Protein 4HSQ (pdb70)

Sequence (271 aa):
KTEKTVKDADQNIQDAYTYTIKADAPTWGKDKKLTAFRFEDELDKRLDFQKVTEVKAGDTVLGTSDYTVNDPATDGNKLVVTLTDEGLKKVKSGDKSLTFEVKRKEVGNTTELKNRADVIFNNPNTDKEVKNKTNEVVTYHGKLKVVKKDGKEAGKVLKGAEFELYQCTSAAVLGKGPLTVDGVKKWTTGDDGTFTIDGLHVTDFEDGKEAAPATKKFCLKETKAPAGYALPDPNVTEIEFTRAKISEKDKFEGDDEVTLVSEIKNIKQGT

Secondary structure (DSSP, 8-state):
--EEEEE-TT--TT-EEEEEEE-------TT-----EEEEEE--TTEEEEEEEEEEETTEEPPGGGEEE--GGGTTTEEEEEE-HHHHHTPPTT---EEEEEEE---TT-SEEEE-EEEEEE-TTT--EEEEE---EEEEEEEEEEEEEESSSTT-B-S--EEEEEEEEETTEE-S-SPPBTTBS-EE--TTSEEEEEEEE-SSEETTEEPPS---EEEEEEEEPPTTBPPPSS-EEEE---HHHHH--SSSTT--TTEEEEEEEEPBTT-

Radius of gyration: 23.82 Å; Cα contacts (8 Å, |Δi|>4): 706; chains: 1; bounding box: 50×49×71 Å

Structure (mmCIF, N/CA/C/O backbone):
data_4HSQ
#
_entry.id   4HSQ
#
_cell.length_a   35.992
_cell.length_b   81.335
_cell.length_c   92.371
_cell.angle_alpha   90.00
_cell.angle_beta   90.00
_cell.angle_gamma   90.00
#
_symmetry.space_group_name_H-M   'P 21 21 21'
#
loop_
_entity.id
_entity.type
_entity.pdbx_description
1 polymer 'Putative fimbrial subunit'
2 non-polymer 'CALCIUM ION'
3 water water
#
loop_
_atom_site.group_PDB
_atom_site.id
_atom_site.type_symbol
_atom_site.label_atom_id
_atom_site.label_alt_id
_atom_site.label_comp_id
_atom_site.label_asym_id
_atom_site.label_entity_id
_atom_site.label_seq_id
_atom_site.pdbx_PDB_ins_code
_atom_site.Cartn_x
_atom_site.Cartn_y
_atom_site.Cartn_z
_atom_site.occupancy
_atom_site.B_iso_or_equiv
_atom_site.auth_seq_id
_atom_site.auth_comp_id
_atom_site.auth_asym_id
_atom_site.auth_atom_id
_atom_site.pdbx_PDB_model_num
ATOM 1 N N . LYS A 1 5 ? 27.182 7.676 28.415 1.00 41.23 184 LYS A N 1
ATOM 2 C CA . LYS A 1 5 ? 28.137 8.728 28.745 1.00 40.09 184 LYS A CA 1
ATOM 3 C C . LYS A 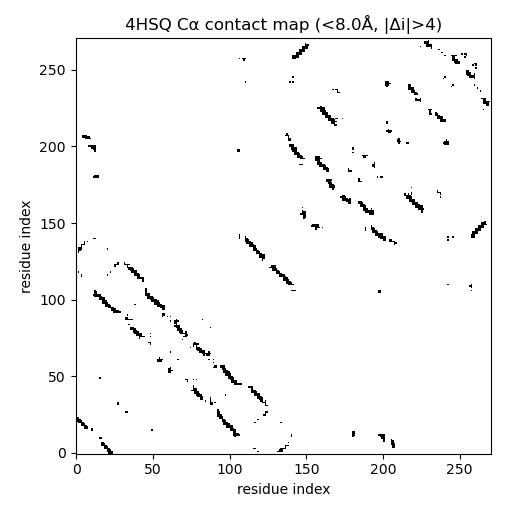1 5 ? 27.583 10.112 28.322 1.00 39.99 184 LYS A C 1
ATOM 4 O O . LYS A 1 5 ? 26.622 10.185 27.539 1.00 41.04 184 LYS A O 1
ATOM 10 N N . THR A 1 6 ? 28.173 11.190 28.872 1.00 30.45 185 THR A N 1
ATOM 11 C CA . THR A 1 6 ? 27.780 12.590 28.626 1.00 27.88 185 THR A CA 1
ATOM 12 C C . THR A 1 6 ? 28.604 13.081 27.445 1.00 26.30 185 THR A C 1
ATOM 13 O O . THR A 1 6 ? 29.823 13.165 27.545 1.00 25.94 185 THR A O 1
ATOM 17 N N . GLU A 1 7 ? 27.948 13.353 26.312 1.00 19.15 186 GLU A N 1
ATOM 18 C CA . GLU A 1 7 ? 28.668 13.660 25.089 1.00 17.01 186 GLU A CA 1
ATOM 19 C C . GLU A 1 7 ? 28.130 14.882 24.394 1.00 20.22 186 GLU A C 1
ATOM 20 O O . GLU A 1 7 ? 26.915 15.101 24.365 1.00 20.78 186 GLU A O 1
ATOM 26 N N . LYS A 1 8 ? 29.043 15.642 23.805 1.00 15.86 187 LYS A N 1
ATOM 27 C CA . LYS A 1 8 ? 28.724 16.788 22.954 1.00 15.18 187 LYS A CA 1
ATOM 28 C C . LYS A 1 8 ? 29.260 16.503 21.546 1.00 16.86 187 LYS A C 1
ATOM 29 O O . LYS A 1 8 ? 30.387 16.018 21.396 1.00 13.68 187 LYS A O 1
ATOM 35 N N . THR A 1 9 ? 28.475 16.876 20.523 1.00 13.43 188 THR A N 1
ATOM 36 C CA . THR A 1 9 ? 28.877 16.765 19.133 1.00 13.50 188 THR A CA 1
ATOM 37 C C . THR A 1 9 ? 28.572 18.097 18.460 1.00 16.63 188 THR A C 1
ATOM 38 O O . THR A 1 9 ? 27.761 18.877 18.953 1.00 16.15 188 THR A O 1
ATOM 42 N N . VAL A 1 10 ? 29.218 18.344 17.333 1.00 14.15 189 VAL A N 1
ATOM 43 C CA . VAL A 1 10 ? 29.007 19.562 16.559 1.00 12.20 189 VAL A CA 1
ATOM 44 C C . VAL A 1 10 ? 28.854 19.170 15.108 1.00 15.19 189 VAL A C 1
ATOM 45 O O . VAL A 1 10 ? 29.582 18.314 14.606 1.00 14.08 189 VAL A O 1
ATOM 49 N N . LYS A 1 11 ? 27.852 19.752 14.463 1.00 11.65 190 LYS A N 1
ATOM 50 C CA . LYS A 1 11 ? 27.646 19.572 13.043 1.00 10.57 190 LYS A CA 1
ATOM 51 C C . LYS A 1 11 ? 27.841 20.939 12.416 1.00 13.72 190 LYS A C 1
ATOM 52 O O . LYS A 1 11 ? 26.970 21.788 12.536 1.00 11.98 190 LYS A O 1
ATOM 58 N N . ASP A 1 12 ? 29.011 21.165 11.818 1.00 13.05 191 ASP A N 1
ATOM 59 C CA . ASP A 1 12 ? 29.382 22.471 11.275 1.00 12.29 191 ASP A CA 1
ATOM 60 C C . ASP A 1 12 ? 29.995 22.407 9.867 1.00 14.62 191 ASP A C 1
ATOM 61 O O . ASP A 1 12 ? 30.363 23.465 9.348 1.00 12.03 191 ASP A O 1
ATOM 66 N N . ALA A 1 13 ? 30.153 21.205 9.259 1.00 14.42 192 ALA A N 1
ATOM 67 C CA . ALA A 1 13 ? 30.813 21.115 7.932 1.00 14.68 192 ALA A CA 1
ATOM 68 C C . ALA A 1 13 ? 30.224 22.098 6.916 1.00 17.13 192 ALA A C 1
ATOM 69 O O . ALA A 1 13 ? 28.998 22.233 6.774 1.00 15.89 192 ALA A O 1
ATOM 71 N N . ASP A 1 14 ? 31.124 22.843 6.288 1.00 14.68 193 ASP A N 1
ATOM 72 C CA . ASP A 1 14 ? 30.899 23.852 5.249 1.00 14.43 193 ASP A CA 1
ATOM 73 C C . ASP A 1 14 ? 30.132 25.080 5.735 1.00 17.54 193 ASP A C 1
ATOM 74 O O . ASP A 1 14 ? 29.805 25.942 4.931 1.00 18.55 193 ASP A O 1
ATOM 79 N N . GLN A 1 15 ? 29.904 25.218 7.026 1.00 11.69 194 GLN A N 1
ATOM 80 C CA . GLN A 1 15 ? 29.153 26.380 7.514 1.00 10.75 194 GLN A CA 1
ATOM 81 C C . GLN A 1 15 ? 30.151 27.471 7.832 1.00 13.85 194 GLN A C 1
ATOM 82 O O . GLN A 1 15 ? 31.013 27.299 8.692 1.00 13.24 194 GLN A O 1
ATOM 88 N N . ASN A 1 16 ? 30.050 28.598 7.123 1.00 10.10 195 ASN A N 1
ATOM 89 C CA . ASN A 1 16 ? 30.990 29.689 7.309 1.00 10.38 195 ASN A CA 1
ATOM 90 C C . ASN A 1 16 ? 30.480 30.679 8.388 1.00 12.78 195 ASN A C 1
ATOM 91 O O . ASN A 1 16 ? 29.540 30.375 9.122 1.00 12.66 195 ASN A O 1
ATOM 96 N N . ILE A 1 17 ? 31.138 31.830 8.538 1.00 10.97 196 ILE A N 1
ATOM 97 C CA . ILE A 1 17 ? 30.669 32.799 9.526 1.00 10.66 196 ILE A CA 1
ATOM 98 C C . ILE A 1 17 ? 29.226 33.229 9.160 1.00 13.68 196 ILE A C 1
ATOM 99 O O . ILE A 1 17 ? 28.939 33.443 7.984 1.00 12.54 196 ILE A O 1
ATOM 104 N N . GLN A 1 18 ? 28.345 33.282 10.173 1.00 12.58 197 GLN A N 1
ATOM 105 C CA . GLN A 1 18 ? 26.929 33.683 10.098 1.00 13.96 197 GLN A CA 1
ATOM 106 C C . GLN A 1 18 ? 26.038 32.595 9.430 1.00 17.26 197 GLN A C 1
ATOM 107 O O . GLN A 1 18 ? 24.850 32.814 9.214 1.00 16.32 197 GLN A O 1
ATOM 113 N N . ASP A 1 19 ? 26.611 31.417 9.145 1.00 13.44 198 ASP A N 1
ATOM 114 C CA . ASP A 1 19 ? 25.858 30.258 8.690 1.00 13.11 198 ASP A CA 1
ATOM 115 C C . ASP A 1 19 ? 25.440 29.483 9.923 1.00 16.72 198 ASP A C 1
ATOM 116 O O . ASP A 1 19 ? 26.271 29.228 10.803 1.00 15.00 198 ASP A O 1
ATOM 121 N N . ALA A 1 20 ? 24.168 29.104 9.998 1.00 13.29 199 ALA A N 1
ATOM 122 C CA . ALA A 1 20 ? 23.687 28.351 11.163 1.00 14.09 199 ALA A CA 1
ATOM 123 C C . ALA A 1 20 ? 24.329 26.978 11.244 1.00 15.15 199 ALA A C 1
ATOM 124 O O . ALA A 1 20 ? 24.467 26.293 10.222 1.00 14.00 199 ALA A O 1
ATOM 126 N N . TYR A 1 21 ? 24.697 26.555 12.456 1.00 11.78 200 TYR A N 1
ATOM 127 C CA . TYR A 1 21 ? 25.193 25.183 12.642 1.00 11.26 200 TYR A CA 1
ATOM 128 C C . TYR A 1 21 ? 24.690 24.690 13.981 1.00 14.76 200 TYR A C 1
ATOM 129 O O . TYR A 1 21 ? 24.096 25.470 14.721 1.00 13.39 200 TYR A O 1
ATOM 138 N N . THR A 1 22 ? 24.867 23.407 14.268 1.00 11.00 201 THR A N 1
ATOM 139 C CA . THR A 1 22 ? 24.280 22.868 15.474 1.00 10.24 201 THR A CA 1
ATOM 140 C C . THR A 1 22 ? 25.249 22.152 16.365 1.00 14.18 201 THR A C 1
ATOM 141 O O . THR A 1 22 ? 26.303 21.679 15.925 1.00 13.76 201 THR A O 1
ATOM 145 N N . TYR A 1 23 ? 24.887 22.141 17.654 1.00 10.99 202 TYR A N 1
ATOM 146 C CA . TYR A 1 23 ? 25.496 21.339 18.693 1.00 11.42 202 TYR A CA 1
ATOM 147 C C . TYR A 1 23 ? 24.490 20.339 19.156 1.00 14.02 202 TYR A C 1
ATOM 148 O O . TYR A 1 23 ? 23.303 20.671 19.250 1.00 13.81 202 TYR A O 1
ATOM 157 N N . THR A 1 24 ? 24.960 19.158 19.559 1.00 11.87 203 THR A N 1
ATOM 158 C CA . THR A 1 24 ? 24.067 18.172 20.159 1.00 11.27 203 THR A CA 1
ATOM 159 C C . THR A 1 24 ? 24.694 17.710 21.479 1.00 16.27 203 THR A C 1
ATOM 160 O O . THR A 1 24 ? 25.898 17.434 21.528 1.00 17.37 203 THR A O 1
ATOM 164 N N . ILE A 1 25 ? 23.875 17.645 22.531 1.00 12.36 204 ILE A N 1
ATOM 165 C CA . ILE A 1 25 ? 24.309 17.193 23.866 1.00 12.65 204 ILE A CA 1
ATOM 166 C C . ILE A 1 25 ? 23.497 15.962 24.192 1.00 18.63 204 ILE A C 1
ATOM 167 O O . ILE A 1 25 ? 22.256 16.005 24.185 1.00 18.01 204 ILE A O 1
ATOM 172 N N . LYS A 1 26 ? 24.199 14.862 24.471 1.00 17.95 205 LYS A N 1
ATOM 173 C CA . LYS A 1 26 ? 23.569 13.577 24.806 1.00 18.25 205 LYS A CA 1
ATOM 174 C C . LYS A 1 26 ? 24.044 13.138 26.178 1.00 23.86 205 LYS A C 1
ATOM 175 O O . LYS A 1 26 ? 25.234 13.274 26.523 1.00 22.81 205 LYS A O 1
ATOM 181 N N . ALA A 1 27 ? 23.105 12.647 26.975 1.00 20.79 206 ALA A N 1
ATOM 182 C CA . ALA A 1 27 ? 23.400 12.220 28.335 1.00 22.24 206 ALA A CA 1
ATOM 183 C C . ALA A 1 27 ? 22.354 11.245 28.811 1.00 27.13 206 ALA A C 1
ATOM 184 O O . ALA A 1 27 ? 21.188 11.367 28.445 1.00 27.52 206 ALA A O 1
ATOM 186 N N . ASP A 1 28 ? 22.745 10.320 29.677 1.00 23.53 207 ASP A N 1
ATOM 187 C CA . ASP A 1 28 ? 21.777 9.405 30.231 1.00 24.49 207 ASP A CA 1
ATOM 188 C C . ASP A 1 28 ? 21.087 10.036 31.415 1.00 29.25 207 ASP A C 1
ATOM 189 O O . ASP A 1 28 ? 21.734 10.669 32.249 1.00 29.04 207 ASP A O 1
ATOM 194 N N . ALA A 1 29 ? 19.762 9.871 31.487 1.00 25.35 208 ALA A N 1
ATOM 195 C CA . ALA A 1 29 ? 19.024 10.288 32.653 1.00 24.54 208 ALA A CA 1
ATOM 196 C C . ALA A 1 29 ? 19.325 9.257 33.752 1.00 29.16 208 ALA A C 1
ATOM 197 O O . ALA A 1 29 ? 19.703 8.119 33.416 1.00 24.74 208 ALA A O 1
ATOM 199 N N . PRO A 1 30 ? 19.198 9.595 35.055 1.00 27.07 209 PRO A N 1
ATOM 200 C CA . PRO A 1 30 ? 19.388 8.552 36.073 1.00 27.86 209 PRO A CA 1
ATOM 201 C C . PRO A 1 30 ? 18.236 7.524 36.021 1.00 32.71 209 PRO A C 1
ATOM 202 O O . PRO A 1 30 ? 17.298 7.654 35.210 1.00 31.89 209 PRO A O 1
ATOM 206 N N . THR A 1 31 ? 18.305 6.493 36.872 1.00 30.02 210 THR A N 1
ATOM 207 C CA . THR A 1 31 ? 17.255 5.479 36.971 1.00 30.14 210 THR A CA 1
ATOM 208 C C . THR A 1 31 ? 16.492 5.662 38.289 1.00 34.12 210 THR A C 1
ATOM 209 O O . THR A 1 31 ? 17.051 6.176 39.252 1.00 33.26 210 THR A O 1
ATOM 213 N N . TRP A 1 32 ? 15.214 5.248 38.324 1.00 31.82 211 TRP A N 1
ATOM 214 C CA . TRP A 1 32 ? 14.368 5.353 39.518 1.00 30.90 211 TRP A CA 1
ATOM 215 C C . TRP A 1 32 ? 13.194 4.393 39.433 1.00 36.23 211 TRP A C 1
ATOM 216 O O . TRP A 1 32 ? 12.736 4.049 38.326 1.00 34.97 211 TRP A O 1
ATOM 227 N N . GLY A 1 33 ? 12.711 3.993 40.619 1.00 33.68 212 GLY A N 1
ATOM 228 C CA . GLY A 1 33 ? 11.600 3.071 40.773 1.00 33.65 212 GLY A CA 1
ATOM 229 C C . GLY A 1 33 ? 10.271 3.744 40.516 1.00 40.69 212 GLY A C 1
ATOM 230 O O . GLY A 1 33 ? 10.209 4.972 40.371 1.00 41.73 212 GLY A O 1
ATOM 231 N N . LYS A 1 34 ? 9.197 2.953 40.507 1.00 38.03 213 LYS A N 1
ATOM 232 C CA . LYS A 1 34 ? 7.827 3.430 40.272 1.00 38.59 213 LYS A CA 1
ATOM 233 C C . LYS A 1 34 ? 7.328 4.388 41.369 1.00 42.85 213 LYS A C 1
ATOM 234 O O . LYS A 1 34 ? 6.385 5.150 41.131 1.00 42.62 213 LYS A O 1
ATOM 240 N N . ASP A 1 35 ? 7.976 4.355 42.547 1.00 38.99 214 ASP A N 1
ATOM 241 C CA . ASP A 1 35 ? 7.640 5.132 43.745 1.00 39.81 214 ASP A CA 1
ATOM 242 C C . ASP A 1 35 ? 8.286 6.532 43.749 1.00 44.05 214 ASP A C 1
ATOM 243 O O . ASP A 1 35 ? 8.069 7.309 44.688 1.00 43.84 214 ASP A O 1
ATOM 248 N N . LYS A 1 36 ? 9.079 6.843 42.706 1.00 39.33 215 LYS A N 1
ATOM 249 C CA . LYS A 1 36 ? 9.790 8.115 42.580 1.00 38.23 215 LYS A CA 1
ATOM 250 C C . LYS A 1 36 ? 9.549 8.770 41.231 1.00 40.44 215 LYS A C 1
ATOM 251 O O . LYS A 1 36 ? 8.918 8.193 40.343 1.00 39.98 215 LYS A O 1
ATOM 257 N N . LYS A 1 37 ? 10.074 9.986 41.079 1.00 35.16 216 LYS A N 1
ATOM 258 C CA . LYS A 1 37 ? 10.030 10.715 39.822 1.00 33.68 216 LYS A CA 1
ATOM 259 C C . LYS A 1 37 ? 11.284 11.566 39.740 1.00 33.64 216 LYS A C 1
ATOM 260 O O . LYS A 1 37 ? 11.915 11.837 40.759 1.00 32.06 216 LYS A O 1
ATOM 266 N N . LEU A 1 38 ? 11.669 11.936 38.523 1.00 29.02 217 LEU A N 1
ATOM 267 C CA . LEU A 1 38 ? 12.789 12.833 38.270 1.00 25.77 217 LEU A CA 1
ATOM 268 C C . LEU A 1 38 ? 12.275 14.208 38.627 1.00 27.75 217 LEU A C 1
ATOM 269 O O . LEU A 1 38 ? 11.234 14.605 38.102 1.00 27.83 217 LEU A O 1
ATOM 274 N N . THR A 1 39 ? 12.918 14.885 39.593 1.00 22.76 218 THR A N 1
ATOM 275 C CA . THR A 1 39 ? 12.423 16.174 40.087 1.00 21.52 218 THR A CA 1
ATOM 276 C C . THR A 1 39 ? 13.130 17.373 39.445 1.00 23.58 218 THR A C 1
ATOM 277 O O . THR A 1 39 ? 12.608 18.482 39.521 1.00 22.66 218 THR A O 1
ATOM 281 N N . ALA A 1 40 ? 14.310 17.163 38.835 1.00 19.31 219 ALA A N 1
ATOM 282 C CA . ALA A 1 40 ? 15.037 18.235 38.148 1.00 18.48 219 ALA A CA 1
ATOM 283 C C . ALA A 1 40 ? 15.997 17.665 37.129 1.00 22.06 219 ALA A C 1
ATOM 284 O O . ALA A 1 40 ? 16.660 16.668 37.377 1.00 23.02 219 ALA A O 1
ATOM 286 N N . PHE A 1 41 ? 16.062 18.299 35.963 1.00 18.22 220 PHE A N 1
ATOM 287 C CA . PHE A 1 41 ? 16.990 17.945 34.896 1.00 16.03 220 PHE A CA 1
ATOM 288 C C . PHE A 1 41 ? 17.191 19.165 34.027 1.00 18.78 220 PHE A C 1
ATOM 289 O O . PHE A 1 41 ? 16.208 19.749 33.576 1.00 19.24 220 PHE A O 1
ATOM 297 N N . ARG A 1 42 ? 18.442 19.555 33.785 1.00 16.31 221 ARG A N 1
ATOM 298 C CA . ARG A 1 42 ? 18.718 20.672 32.884 1.00 15.61 221 ARG A CA 1
ATOM 299 C C . ARG A 1 42 ? 20.054 20.491 32.152 1.00 19.09 221 ARG A C 1
ATOM 300 O O . ARG A 1 42 ? 20.918 19.733 32.587 1.00 17.96 221 ARG A O 1
ATOM 308 N N . PHE A 1 43 ? 20.181 21.166 31.007 1.00 16.00 222 PHE A N 1
ATOM 309 C CA . PHE A 1 43 ? 21.417 21.258 30.251 1.00 14.21 222 PHE A CA 1
ATOM 310 C C . PHE A 1 43 ? 21.915 22.644 30.405 1.00 17.64 222 PHE A C 1
ATOM 311 O O . PHE A 1 43 ? 21.123 23.576 30.305 1.00 14.76 222 PHE A O 1
ATOM 319 N N . GLU A 1 44 ? 23.234 22.813 30.564 1.00 15.84 223 GLU A N 1
ATOM 320 C CA . GLU A 1 44 ? 23.848 24.131 30.635 1.00 16.01 223 GLU A CA 1
ATOM 321 C C . GLU A 1 44 ? 24.985 24.170 29.664 1.00 19.30 223 GLU A C 1
ATOM 322 O O . GLU A 1 44 ? 25.677 23.172 29.517 1.00 19.44 223 GLU A O 1
ATOM 328 N N . ASP A 1 45 ? 25.156 25.292 28.962 1.00 16.50 224 ASP A N 1
ATOM 329 C CA . ASP A 1 45 ? 26.236 25.408 27.992 1.00 15.56 224 ASP A CA 1
ATOM 330 C C . ASP A 1 45 ? 26.680 26.852 27.880 1.00 19.02 224 ASP A C 1
ATOM 331 O O . ASP A 1 45 ? 25.905 27.719 27.438 1.00 17.44 224 ASP A O 1
ATOM 336 N N . GLU A 1 46 ? 27.937 27.105 28.291 1.00 16.24 225 GLU A N 1
ATOM 337 C CA . GLU A 1 46 ? 28.584 28.423 28.228 1.00 17.24 225 GLU A CA 1
ATOM 338 C C . GLU A 1 46 ? 29.059 28.620 26.826 1.00 19.79 225 GLU A C 1
ATOM 339 O O . GLU A 1 46 ? 30.063 28.038 26.397 1.00 19.91 225 GLU A O 1
ATOM 345 N N . LEU A 1 47 ? 28.294 29.364 26.070 1.00 15.56 226 LEU A N 1
ATOM 346 C CA . LEU A 1 47 ? 28.649 29.539 24.680 1.00 14.26 226 LEU A CA 1
ATOM 347 C C . LEU A 1 47 ? 29.735 30.549 24.525 1.00 16.36 226 LEU A C 1
ATOM 348 O O . LEU A 1 47 ? 29.704 31.608 25.164 1.00 14.60 226 LEU A O 1
ATOM 353 N N . ASP A 1 48 ? 30.690 30.234 23.652 1.00 14.65 227 ASP A N 1
ATOM 354 C CA . ASP A 1 48 ? 31.766 31.166 23.297 1.00 13.70 227 ASP A CA 1
ATOM 355 C C . ASP A 1 48 ? 31.102 32.489 22.890 1.00 17.91 227 ASP A C 1
ATOM 356 O O . ASP A 1 48 ? 30.042 32.491 22.239 1.00 16.87 227 ASP A O 1
ATOM 361 N N . LYS A 1 49 ? 31.702 33.610 23.320 1.00 16.59 228 LYS A N 1
ATOM 362 C CA . LYS A 1 49 ? 31.169 34.955 23.091 1.00 16.41 228 LYS A CA 1
ATOM 363 C C . LYS A 1 49 ? 31.008 35.310 21.598 1.00 16.91 228 LYS A C 1
ATOM 364 O O . LYS A 1 49 ? 30.208 36.176 21.273 1.00 16.45 228 LYS A O 1
ATOM 370 N N . ARG A 1 50 ? 31.686 34.591 20.696 1.00 12.60 229 ARG A N 1
ATOM 371 C CA . ARG A 1 50 ? 31.561 34.813 19.254 1.00 12.79 229 ARG A CA 1
ATOM 372 C C . ARG A 1 50 ? 30.302 34.127 18.701 1.00 16.41 229 ARG A C 1
ATOM 373 O O . ARG A 1 50 ? 29.981 34.282 17.531 1.00 15.05 229 ARG A O 1
ATOM 381 N N . LEU A 1 51 ? 29.584 33.361 19.534 1.00 13.29 230 LEU A N 1
ATOM 382 C CA . LEU A 1 51 ? 28.372 32.704 19.032 1.00 12.08 230 LEU A CA 1
ATOM 383 C C . LEU A 1 51 ? 27.154 33.475 19.380 1.00 15.75 230 LEU A C 1
ATOM 384 O O . LEU A 1 51 ? 27.090 34.040 20.460 1.00 15.09 230 LEU A O 1
ATOM 389 N N . ASP A 1 52 ? 26.164 33.470 18.461 1.00 13.85 231 ASP A N 1
ATOM 390 C CA . ASP A 1 52 ? 24.815 33.979 18.674 1.00 13.79 231 ASP A CA 1
ATOM 391 C C . ASP A 1 52 ? 23.917 32.791 18.705 1.00 16.76 231 ASP A C 1
ATOM 392 O O . ASP A 1 52 ? 23.740 32.131 17.658 1.00 14.82 231 ASP A O 1
ATOM 397 N N . PHE A 1 53 ? 23.340 32.495 19.872 1.00 13.62 232 PHE A N 1
ATOM 398 C CA . PHE A 1 53 ? 22.380 31.403 19.985 1.00 13.69 232 PHE A CA 1
ATOM 399 C C . PHE A 1 53 ? 21.161 31.724 19.101 1.00 15.92 232 PHE A C 1
ATOM 400 O O . PHE A 1 53 ? 20.700 32.865 19.113 1.00 15.17 232 PHE A O 1
ATOM 408 N N . GLN A 1 54 ? 20.658 30.753 18.341 1.00 11.61 233 GLN A N 1
ATOM 409 C CA . GLN A 1 54 ? 19.490 30.917 17.467 1.00 11.87 233 GLN A CA 1
ATOM 410 C C . GLN A 1 54 ? 18.241 30.337 18.126 1.00 16.28 233 GLN A C 1
ATOM 411 O O . GLN A 1 54 ? 17.300 31.075 18.436 1.00 13.71 233 GLN A O 1
ATOM 417 N N . LYS A 1 55 ? 18.240 29.006 18.345 1.00 14.43 234 LYS A N 1
ATOM 418 C CA . LYS A 1 55 ? 17.075 28.304 18.888 1.00 14.09 234 LYS A CA 1
ATOM 419 C C . LYS A 1 55 ? 17.415 26.890 19.240 1.00 16.68 234 LYS A C 1
ATOM 420 O O . LYS A 1 55 ? 18.392 26.329 18.734 1.00 16.12 234 LYS A O 1
ATOM 426 N N . VAL A 1 56 ? 16.552 26.281 20.065 1.00 12.66 235 VAL A N 1
ATOM 427 C CA . VAL A 1 56 ? 16.607 24.857 20.346 1.00 12.06 235 VAL A CA 1
ATOM 428 C C . VAL A 1 56 ? 15.887 24.222 19.172 1.00 15.88 235 VAL A C 1
ATOM 429 O O . VAL A 1 56 ? 14.851 24.758 18.763 1.00 15.26 235 VAL A O 1
ATOM 433 N N . THR A 1 57 ? 16.434 23.156 18.589 1.00 12.46 236 THR A N 1
ATOM 434 C CA . THR A 1 57 ? 15.781 22.484 17.452 1.00 14.17 236 THR A CA 1
ATOM 435 C C . THR A 1 57 ? 15.121 21.193 17.941 1.00 18.93 236 THR A C 1
ATOM 436 O O . THR A 1 57 ? 14.092 20.776 17.395 1.00 20.03 236 THR A O 1
ATOM 440 N N . GLU A 1 58 ? 15.697 20.558 18.974 1.00 14.46 237 GLU A N 1
ATOM 441 C CA . GLU A 1 58 ? 15.085 19.333 19.499 1.00 15.58 237 GLU A CA 1
ATOM 442 C C . GLU A 1 58 ? 15.525 19.029 20.903 1.00 18.14 237 GLU A C 1
ATOM 443 O O . GLU A 1 58 ? 16.691 19.195 21.241 1.00 18.45 237 GLU A O 1
ATOM 449 N N . VAL A 1 59 ? 14.568 18.576 21.716 1.00 15.14 238 VAL A N 1
ATOM 450 C CA . VAL A 1 59 ? 14.776 18.035 23.058 1.00 14.31 238 VAL A CA 1
ATOM 451 C C . VAL A 1 59 ? 14.098 16.664 23.041 1.00 19.16 238 VAL A C 1
ATOM 452 O O . VAL A 1 59 ? 12.911 16.585 22.727 1.00 18.69 238 VAL A O 1
ATOM 456 N N . LYS A 1 60 ? 14.849 15.597 23.320 1.00 17.19 239 LYS A N 1
ATOM 457 C CA . LYS A 1 60 ? 14.307 14.233 23.320 1.00 17.72 239 LYS A CA 1
ATOM 458 C C . LYS A 1 60 ? 14.600 13.504 24.619 1.00 21.50 239 LYS A C 1
ATOM 459 O O . LYS A 1 60 ? 15.697 13.637 25.162 1.00 20.82 239 LYS A O 1
ATOM 465 N N . ALA A 1 61 ? 13.645 12.698 25.081 1.00 19.68 240 ALA A N 1
ATOM 466 C CA . ALA A 1 61 ? 13.802 11.781 26.227 1.00 20.16 240 ALA A CA 1
ATOM 467 C C . ALA A 1 61 ? 13.549 10.403 25.632 1.00 26.52 240 ALA A C 1
ATOM 468 O O . ALA A 1 61 ? 12.397 10.090 25.308 1.00 25.77 240 ALA A O 1
ATOM 470 N N . GLY A 1 62 ? 14.630 9.686 25.320 1.00 24.25 241 GLY A N 1
ATOM 471 C CA . GLY A 1 62 ? 14.556 8.410 24.615 1.00 24.47 241 GLY A CA 1
ATOM 472 C C . GLY A 1 62 ? 14.095 8.687 23.196 1.00 29.50 241 GLY A C 1
ATOM 473 O O . GLY A 1 62 ? 14.731 9.462 22.472 1.00 27.77 241 GLY A O 1
ATOM 474 N N . ASP A 1 63 ? 12.942 8.136 22.819 1.00 27.91 242 ASP A N 1
ATOM 475 C CA . ASP A 1 63 ? 12.355 8.391 21.503 1.00 28.73 242 ASP A CA 1
ATOM 476 C C . ASP A 1 63 ? 11.289 9.471 21.580 1.00 29.23 242 ASP A C 1
ATOM 477 O O . ASP A 1 63 ? 10.762 9.862 20.543 1.00 30.98 242 ASP A O 1
ATOM 482 N N . THR A 1 64 ? 10.954 9.952 22.800 1.00 23.11 243 THR A N 1
ATOM 483 C CA . THR A 1 64 ? 9.930 10.982 22.953 1.00 22.52 243 THR A CA 1
ATOM 484 C C . THR A 1 64 ? 10.499 12.362 22.585 1.00 24.98 243 THR A C 1
ATOM 485 O O . THR A 1 64 ? 11.393 12.852 23.265 1.00 22.23 243 THR A O 1
ATOM 489 N N . VAL A 1 65 ? 9.906 13.016 21.589 1.00 22.97 244 VAL A N 1
ATOM 490 C CA . VAL A 1 65 ? 10.307 14.363 21.208 1.00 22.28 244 VAL A CA 1
ATOM 491 C C . VAL A 1 65 ? 9.533 15.323 22.105 1.00 24.98 244 VAL A C 1
ATOM 492 O O . VAL A 1 65 ? 8.306 15.336 22.068 1.00 25.16 244 VAL A O 1
ATOM 496 N N . LEU A 1 66 ? 10.245 16.120 22.920 1.00 19.76 245 LEU A N 1
ATOM 497 C CA . LEU A 1 66 ? 9.572 17.050 23.834 1.00 18.97 245 LEU A CA 1
ATOM 498 C C . LEU A 1 66 ? 9.058 18.279 23.108 1.00 24.31 245 LEU A C 1
ATOM 499 O O . LEU A 1 66 ? 9.574 18.628 22.046 1.00 26.50 245 LEU A O 1
ATOM 504 N N . GLY A 1 67 ? 8.017 18.892 23.656 1.00 20.96 246 GLY A N 1
ATOM 505 C CA . GLY A 1 67 ? 7.461 20.130 23.129 1.00 20.52 246 GLY A CA 1
ATOM 506 C C . GLY A 1 67 ? 7.973 21.320 23.924 1.00 22.82 246 GLY A C 1
ATOM 507 O O . GLY A 1 67 ? 8.607 21.142 24.966 1.00 19.21 246 GLY A O 1
ATOM 508 N N . THR A 1 68 ? 7.677 22.547 23.476 1.00 19.36 247 THR A N 1
ATOM 509 C CA . THR A 1 68 ? 8.155 23.749 24.181 1.00 19.12 247 THR A CA 1
ATOM 510 C C . THR A 1 68 ? 7.532 23.928 25.580 1.00 22.34 247 THR A C 1
ATOM 511 O O . THR A 1 68 ? 8.115 24.636 26.375 1.00 23.66 247 THR A O 1
ATOM 515 N N . SER A 1 69 ? 6.437 23.223 25.929 1.00 16.92 248 SER A N 1
ATOM 516 C CA . SER A 1 69 ? 5.909 23.292 27.293 1.00 17.12 248 SER A CA 1
ATOM 517 C C . SER A 1 69 ? 6.714 22.384 28.232 1.00 20.11 248 SER A C 1
ATOM 518 O O . SER A 1 69 ? 6.593 22.506 29.453 1.00 18.62 248 SER A O 1
ATOM 521 N N . ASP A 1 70 ? 7.540 21.486 27.653 1.00 18.23 249 ASP A N 1
ATOM 522 C CA . ASP A 1 70 ? 8.313 20.490 28.396 1.00 17.12 249 ASP A CA 1
ATOM 523 C C . ASP A 1 70 ? 9.660 21.009 28.886 1.00 20.38 249 ASP A C 1
ATOM 524 O O . ASP A 1 70 ? 10.324 20.327 29.676 1.00 21.22 249 ASP A O 1
ATOM 529 N N . TYR A 1 71 ? 10.063 22.208 28.454 1.00 15.95 250 TYR A N 1
ATOM 530 C CA . TYR A 1 71 ? 11.330 22.773 28.879 1.00 15.19 250 TYR A CA 1
ATOM 531 C C . TYR A 1 71 ? 11.290 24.304 28.816 1.00 18.88 250 TYR A C 1
ATOM 532 O O . TYR A 1 71 ? 10.445 24.878 28.129 1.00 17.84 250 TYR A O 1
ATOM 541 N N . THR A 1 72 ? 12.198 24.955 29.529 1.00 14.08 251 THR A N 1
ATOM 542 C CA . THR A 1 72 ? 12.303 26.408 29.384 1.00 13.67 251 THR A CA 1
ATOM 543 C C . THR A 1 72 ? 13.661 26.649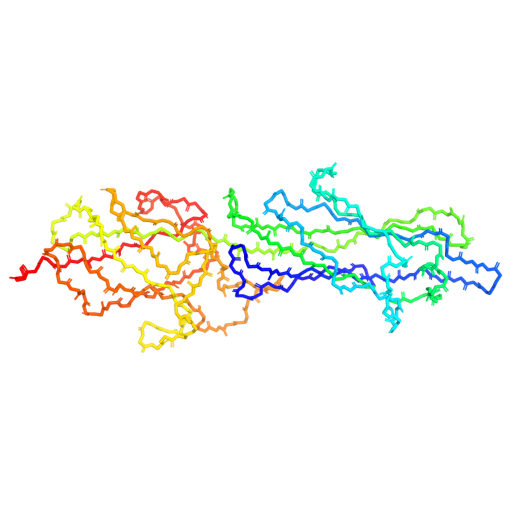 28.769 1.00 17.45 251 THR A C 1
ATOM 544 O O . THR A 1 72 ? 14.563 25.816 28.928 1.00 17.35 251 THR A O 1
ATOM 548 N N . VAL A 1 73 ? 13.800 27.768 28.058 1.00 14.63 252 VAL A N 1
ATOM 549 C CA . VAL A 1 73 ? 15.065 28.230 27.484 1.00 15.48 252 VAL A CA 1
ATOM 550 C C . VAL A 1 73 ? 15.304 29.593 28.058 1.00 18.57 252 VAL A C 1
ATOM 551 O O . VAL A 1 73 ? 14.392 30.426 28.037 1.00 18.44 252 VAL A O 1
ATOM 555 N N . ASN A 1 74 ? 16.506 29.868 28.525 1.00 15.11 253 ASN A N 1
ATOM 556 C CA . ASN A 1 74 ? 16.787 31.234 28.996 1.00 16.14 253 ASN A CA 1
ATOM 557 C C . ASN A 1 74 ? 17.138 32.101 27.745 1.00 20.99 253 ASN A C 1
ATOM 558 O O . ASN A 1 74 ? 16.935 31.666 26.601 1.00 18.94 253 ASN A O 1
ATOM 563 N N . ASP A 1 75 ? 17.690 33.288 27.959 1.00 20.12 254 ASP A N 1
ATOM 564 C CA . ASP A 1 75 ? 18.165 34.158 26.878 1.00 20.01 254 ASP A CA 1
ATOM 565 C C . ASP A 1 75 ? 19.686 34.279 27.049 1.00 21.93 254 ASP A C 1
ATOM 566 O O . ASP A 1 75 ? 20.119 35.045 27.916 1.00 20.76 254 ASP A O 1
ATOM 571 N N . PRO A 1 76 ? 20.520 33.496 26.301 1.00 16.47 255 PRO A N 1
ATOM 572 C CA . PRO A 1 76 ? 21.979 33.567 26.508 1.00 16.19 255 PRO A CA 1
ATOM 573 C C . PRO A 1 76 ? 22.542 34.992 26.427 1.00 21.93 255 PRO A C 1
ATOM 574 O O . PRO A 1 76 ? 23.395 35.316 27.241 1.00 21.91 255 PRO A O 1
ATOM 578 N N . ALA A 1 77 ? 22.027 35.851 25.534 1.00 19.90 256 ALA A N 1
ATOM 579 C CA . ALA A 1 77 ? 22.499 37.238 25.412 1.00 23.01 256 ALA A CA 1
ATOM 580 C C . ALA A 1 77 ? 22.476 38.004 26.770 1.00 30.69 256 ALA A C 1
ATOM 581 O O . ALA A 1 77 ? 23.343 38.848 26.986 1.00 31.19 256 ALA A O 1
ATOM 583 N N . THR A 1 78 ? 21.527 37.685 27.686 1.00 27.34 257 THR A N 1
ATOM 584 C CA . THR A 1 78 ? 21.435 38.365 28.994 1.00 27.82 257 THR A CA 1
ATOM 585 C C . THR A 1 78 ? 21.957 37.477 30.141 1.00 30.75 257 THR A C 1
ATOM 586 O O . THR A 1 78 ? 21.815 37.830 31.320 1.00 32.45 257 THR A O 1
ATOM 590 N N . ASP A 1 79 ? 22.552 36.335 29.817 1.00 23.49 258 ASP A N 1
ATOM 591 C CA . ASP A 1 79 ? 23.090 35.453 30.849 1.00 22.94 258 ASP A CA 1
ATOM 592 C C . ASP A 1 79 ? 24.557 35.130 30.539 1.00 25.18 258 ASP A C 1
ATOM 593 O O . ASP A 1 79 ? 24.996 34.019 30.767 1.00 24.58 258 ASP A O 1
ATOM 598 N N . GLY A 1 80 ? 25.300 36.125 30.047 1.00 21.72 259 GLY A N 1
ATOM 599 C CA . GLY A 1 80 ? 26.711 36.005 29.687 1.00 20.75 259 GLY A CA 1
ATOM 600 C C . GLY A 1 80 ? 26.965 34.949 28.619 1.00 21.58 259 GLY A C 1
ATOM 601 O O . GLY A 1 80 ? 27.992 34.269 28.649 1.00 19.44 259 GLY A O 1
ATOM 602 N N . ASN A 1 81 ? 26.008 34.789 27.694 1.00 17.31 260 ASN A N 1
ATOM 603 C CA . ASN A 1 81 ? 26.029 33.797 26.607 1.00 17.34 260 ASN A CA 1
ATOM 604 C C . ASN A 1 81 ? 25.940 32.363 27.135 1.00 18.33 260 ASN A C 1
ATOM 605 O O . ASN A 1 81 ? 26.220 31.413 26.398 1.00 17.30 260 ASN A O 1
ATOM 610 N N . LYS A 1 82 ? 25.481 32.198 28.372 1.00 15.24 261 LYS A N 1
ATOM 611 C CA . LYS A 1 82 ? 25.262 30.848 28.876 1.00 15.22 261 LYS A CA 1
ATOM 612 C C . LYS A 1 82 ? 23.842 30.419 28.487 1.00 19.47 261 LYS A C 1
ATOM 613 O O . LYS A 1 82 ? 22.881 31.142 28.755 1.00 21.14 261 LYS A O 1
ATOM 619 N N . LEU A 1 83 ? 23.720 29.261 27.829 1.00 14.65 262 LEU A N 1
ATOM 620 C CA . LEU A 1 83 ? 22.432 28.661 27.474 1.00 13.36 262 LEU A CA 1
ATOM 621 C C . LEU A 1 83 ? 22.002 27.700 28.583 1.00 18.29 262 LEU A C 1
ATOM 622 O O . LEU A 1 83 ? 22.805 26.882 29.032 1.00 18.07 262 LEU A O 1
ATOM 627 N N . VAL A 1 84 ? 20.744 27.793 29.024 1.00 14.10 263 VAL A N 1
ATOM 628 C CA . VAL A 1 84 ? 20.209 26.866 30.030 1.00 13.78 263 VAL A CA 1
ATOM 629 C C . VAL A 1 84 ? 18.879 26.340 29.501 1.00 17.34 263 VAL A C 1
ATOM 630 O O . VAL A 1 84 ? 17.974 27.131 29.251 1.00 15.68 263 VAL A O 1
ATOM 634 N N . VAL A 1 85 ? 18.771 25.022 29.335 1.00 14.77 264 VAL A N 1
ATOM 635 C CA . VAL A 1 85 ? 17.541 24.352 28.889 1.00 13.69 264 VAL A CA 1
ATOM 636 C C . VAL A 1 85 ? 17.091 23.507 30.058 1.00 17.24 264 VAL A C 1
ATOM 637 O O . VAL A 1 85 ? 17.785 22.560 30.411 1.00 15.55 264 VAL A O 1
ATOM 641 N N . THR A 1 86 ? 15.980 23.891 30.700 1.00 14.80 265 THR A N 1
ATOM 642 C CA . THR A 1 86 ? 15.495 23.251 31.934 1.00 14.22 265 THR A CA 1
ATOM 643 C C . THR A 1 86 ? 14.210 22.513 31.691 1.00 18.30 265 THR A C 1
ATOM 644 O O . THR A 1 86 ? 13.266 23.110 31.194 1.00 18.50 265 THR A O 1
ATOM 648 N N . LEU A 1 87 ? 14.135 21.242 32.085 1.00 15.25 266 LEU A N 1
ATOM 649 C CA . LEU A 1 87 ? 12.872 20.529 31.925 1.00 15.58 266 LEU A CA 1
ATOM 650 C C . LEU A 1 87 ? 11.881 21.081 32.916 1.00 20.26 266 LEU A C 1
ATOM 651 O O . LEU A 1 87 ? 12.252 21.409 34.054 1.00 18.44 266 LEU A O 1
ATOM 656 N N . THR A 1 88 ? 10.635 21.256 32.457 1.00 18.00 267 THR A N 1
ATOM 657 C CA . THR A 1 88 ? 9.547 21.740 33.310 1.00 18.41 267 THR A CA 1
ATOM 658 C C . THR A 1 88 ? 8.958 20.542 34.051 1.00 23.89 267 THR A C 1
ATOM 659 O O . THR A 1 88 ? 9.325 19.414 33.728 1.00 22.78 267 THR A O 1
ATOM 663 N N . ASP A 1 89 ? 7.962 20.757 34.934 1.00 23.40 268 ASP A N 1
ATOM 664 C CA . ASP A 1 89 ? 7.303 19.615 35.581 1.00 25.67 268 ASP A CA 1
ATOM 665 C C . ASP A 1 89 ? 6.591 18.718 34.537 1.00 29.29 268 ASP A C 1
ATOM 666 O O . ASP A 1 89 ? 6.675 17.500 34.663 1.00 29.60 268 ASP A O 1
ATOM 671 N N . GLU A 1 90 ? 5.988 19.294 33.470 1.00 24.99 269 GLU A N 1
ATOM 672 C CA . GLU A 1 90 ? 5.363 18.479 32.407 1.00 25.45 269 GLU A CA 1
ATOM 673 C C . GLU A 1 90 ? 6.418 17.673 31.627 1.00 29.09 269 GLU A C 1
ATOM 674 O O . GLU A 1 90 ? 6.187 16.506 31.308 1.00 29.29 269 GLU A O 1
ATOM 680 N N . GLY A 1 91 ? 7.564 18.301 31.339 1.00 22.44 270 GLY A N 1
ATOM 681 C CA . GLY A 1 91 ? 8.677 17.642 30.662 1.00 21.57 270 GLY A CA 1
ATOM 682 C C . GLY A 1 91 ? 9.289 16.506 31.457 1.00 22.46 270 GLY A C 1
ATOM 683 O O . GLY A 1 91 ? 9.581 15.441 30.902 1.00 20.78 270 GLY A O 1
ATOM 684 N N . LEU A 1 92 ? 9.461 16.723 32.768 1.00 18.83 271 LEU A N 1
ATOM 685 C CA . LEU A 1 92 ? 10.002 15.695 33.672 1.00 19.74 271 LEU A CA 1
ATOM 686 C C . LEU A 1 92 ? 9.074 14.463 33.744 1.00 27.39 271 LEU A C 1
ATOM 687 O O . LEU A 1 92 ? 9.579 13.349 33.822 1.00 27.11 271 LEU A O 1
ATOM 692 N N . LYS A 1 93 ? 7.740 14.650 33.604 1.00 26.75 272 LYS A N 1
ATOM 693 C CA . LYS A 1 93 ? 6.760 13.554 33.576 1.00 27.36 272 LYS A CA 1
ATOM 694 C C . LYS A 1 93 ? 6.957 12.642 32.356 1.00 32.59 272 LYS A C 1
ATOM 695 O O . LYS A 1 93 ? 6.614 11.465 32.420 1.00 33.82 272 LYS A O 1
ATOM 701 N N . LYS A 1 94 ? 7.478 13.186 31.241 1.00 27.44 273 LYS A N 1
ATOM 702 C CA . LYS A 1 94 ? 7.677 12.421 30.013 1.00 26.83 273 LYS A CA 1
ATOM 703 C C . LYS A 1 94 ? 8.994 11.645 30.035 1.00 29.22 273 LYS A C 1
ATOM 704 O O . LYS A 1 94 ? 9.242 10.841 29.133 1.00 28.45 273 LYS A O 1
ATOM 710 N N . VAL A 1 95 ? 9.844 11.881 31.045 1.00 25.06 274 VAL A N 1
ATOM 711 C CA . VAL A 1 95 ? 11.148 11.205 31.115 1.00 24.97 274 VAL A CA 1
ATOM 712 C C . VAL A 1 95 ? 10.988 9.846 31.777 1.00 29.16 274 VAL A C 1
ATOM 713 O O . VAL A 1 95 ? 10.439 9.761 32.871 1.00 28.30 274 VAL A O 1
ATOM 717 N N . LYS A 1 96 ? 11.468 8.788 31.102 1.00 26.64 275 LYS A N 1
ATOM 718 C CA . LYS A 1 96 ? 11.411 7.420 31.636 1.00 27.11 275 LYS A CA 1
ATOM 719 C C . LYS A 1 96 ? 12.766 7.084 32.236 1.00 28.35 275 LYS A C 1
ATOM 720 O O . LYS A 1 96 ? 13.778 7.603 31.785 1.00 28.13 275 LYS A O 1
ATOM 726 N N . SER A 1 97 ? 12.780 6.263 33.287 1.00 25.38 276 SER A N 1
ATOM 727 C CA . SER A 1 97 ? 13.995 5.843 34.002 1.00 24.45 276 SER A CA 1
ATOM 728 C C . SER A 1 97 ? 15.108 5.401 33.041 1.00 29.88 276 SER A C 1
ATOM 729 O O . SER A 1 97 ? 14.863 4.597 32.139 1.00 30.90 276 SER A O 1
ATOM 732 N N . GLY A 1 98 ? 16.284 6.006 33.196 1.00 26.59 277 GLY A N 1
ATOM 733 C CA . GLY A 1 98 ? 17.464 5.734 32.374 1.00 26.73 277 GLY A CA 1
ATOM 734 C C . GLY A 1 98 ? 17.411 6.183 30.917 1.00 28.80 277 GLY A C 1
ATOM 735 O O . GLY A 1 98 ? 18.262 5.776 30.126 1.00 28.23 277 GLY A O 1
ATOM 736 N N . ASP A 1 99 ? 16.419 7.002 30.539 1.00 23.96 278 ASP A N 1
ATOM 737 C CA . ASP A 1 99 ? 16.273 7.500 29.157 1.00 22.90 278 ASP A CA 1
ATOM 738 C C . ASP A 1 99 ? 17.516 8.218 28.645 1.00 24.88 2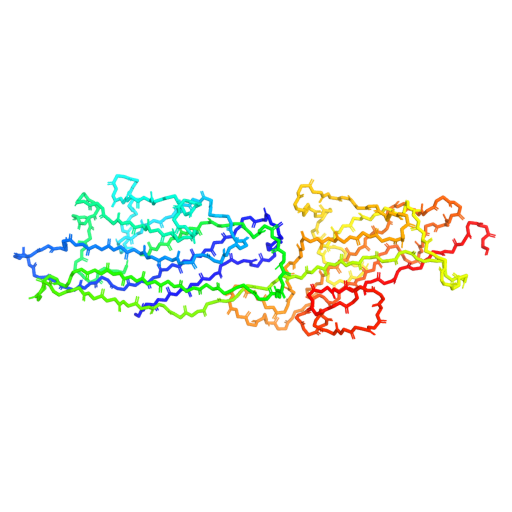78 ASP A C 1
ATOM 739 O O . ASP A 1 99 ? 18.165 8.932 29.394 1.00 22.36 278 ASP A O 1
ATOM 744 N N . LYS A 1 100 ? 17.810 8.056 27.359 1.00 23.38 279 LYS A N 1
ATOM 745 C CA . LYS A 1 100 ? 18.876 8.805 26.731 1.00 23.26 279 LYS A CA 1
ATOM 746 C C . LYS A 1 100 ? 18.299 10.183 26.401 1.00 25.88 279 LYS A C 1
ATOM 747 O O . LYS A 1 100 ? 17.326 10.282 25.639 1.00 26.04 279 LYS A O 1
ATOM 761 N N . SER A 1 102 ? 18.546 14.050 24.952 1.00 18.75 281 SER A N 1
ATOM 762 C CA . SER A 1 102 ? 19.238 14.667 23.840 1.00 17.49 281 SER A CA 1
ATOM 763 C C . SER A 1 102 ? 18.782 16.085 23.665 1.00 19.49 281 SER A C 1
ATOM 764 O O . SER A 1 102 ? 17.592 16.367 23.757 1.00 18.62 281 SER A O 1
ATOM 767 N N . LEU A 1 103 ? 19.732 16.977 23.393 1.00 15.44 282 LEU A N 1
ATOM 768 C CA . LEU A 1 103 ? 19.418 18.374 23.121 1.00 14.67 282 LEU A CA 1
ATOM 769 C C . LEU A 1 103 ? 20.171 18.806 21.893 1.00 15.96 282 LEU A C 1
ATOM 770 O O . LEU A 1 103 ? 21.390 18.721 21.885 1.00 16.25 282 LEU A O 1
ATOM 775 N N . THR A 1 104 ? 19.460 19.333 20.892 1.00 13.61 283 THR A N 1
ATOM 776 C CA . THR A 1 104 ? 20.106 19.897 19.708 1.00 13.62 283 THR A CA 1
ATOM 777 C C . THR A 1 104 ? 19.710 21.354 19.620 1.00 14.98 283 THR A C 1
ATOM 778 O O . THR A 1 104 ? 18.518 21.694 19.718 1.00 14.40 283 THR A O 1
ATOM 782 N N . PHE A 1 105 ? 20.703 22.223 19.419 1.00 11.01 284 PHE A N 1
ATOM 783 C CA . PHE A 1 105 ? 20.395 23.643 19.299 1.00 9.86 284 PHE A CA 1
ATOM 784 C C . PHE A 1 105 ? 21.274 24.246 18.229 1.00 14.51 284 PHE A C 1
ATOM 785 O O . PHE A 1 105 ? 22.335 23.706 17.888 1.00 13.50 284 PHE A O 1
ATOM 793 N N . GLU A 1 106 ? 20.834 25.386 17.732 1.00 11.85 285 GLU A N 1
ATOM 794 C CA . GLU A 1 106 ? 21.456 26.071 16.633 1.00 11.74 285 GLU A CA 1
ATOM 795 C C . GLU A 1 106 ? 22.113 27.362 17.053 1.00 14.13 285 GLU A C 1
ATOM 796 O O . GLU A 1 106 ? 21.576 28.111 17.871 1.00 14.86 285 GLU A O 1
ATOM 802 N N . VAL A 1 107 ? 23.289 27.631 16.451 1.00 11.27 286 VAL A N 1
ATOM 803 C CA . VAL A 1 107 ? 24.087 28.844 16.671 1.00 10.80 286 VAL A CA 1
ATOM 804 C C . VAL A 1 107 ? 24.583 29.389 15.345 1.00 13.58 286 VAL A C 1
ATOM 805 O O . VAL A 1 107 ? 24.572 28.671 14.322 1.00 12.82 286 VAL A O 1
ATOM 809 N N . LYS A 1 108 ? 25.114 30.613 15.378 1.00 9.99 287 LYS A N 1
ATOM 810 C CA . LYS A 1 108 ? 25.841 31.236 14.272 1.00 9.78 287 LYS A CA 1
ATOM 811 C C . LYS A 1 108 ? 27.094 31.822 14.849 1.00 14.40 287 LYS A C 1
ATOM 812 O O . LYS A 1 108 ? 27.020 32.508 15.869 1.00 13.30 287 LYS A O 1
ATOM 818 N N . ARG A 1 109 ? 28.227 31.607 14.185 1.00 11.60 288 ARG A N 1
ATOM 819 C CA . ARG A 1 109 ? 29.477 32.227 14.626 1.00 10.36 288 ARG A CA 1
ATOM 820 C C . ARG A 1 109 ? 29.544 33.604 13.974 1.00 13.22 288 ARG A C 1
ATOM 821 O O . AR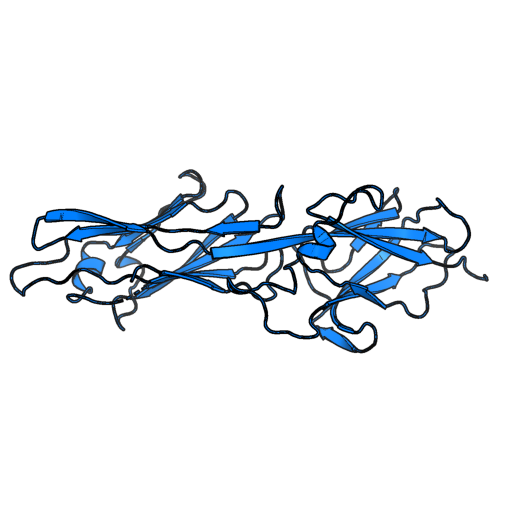G A 1 109 ? 29.511 33.691 12.749 1.00 13.14 288 ARG A O 1
ATOM 829 N N . LYS A 1 110 ? 29.617 34.680 14.784 1.00 11.43 289 LYS A N 1
ATOM 830 C CA . LYS A 1 110 ? 29.552 36.056 14.269 1.00 11.99 289 LYS A CA 1
ATOM 831 C C . LYS A 1 110 ? 30.814 36.504 13.585 1.00 17.39 289 LYS A C 1
ATOM 832 O O . LYS A 1 110 ? 30.783 37.435 12.775 1.00 14.33 289 LYS A O 1
ATOM 838 N N . GLU A 1 111 ? 31.946 35.939 14.005 1.00 14.17 290 GLU A N 1
ATOM 839 C CA . GLU A 1 111 ? 33.251 36.334 13.491 1.00 13.33 290 GLU A CA 1
ATOM 840 C C . GLU A 1 111 ? 34.296 35.320 13.834 1.00 15.35 290 GLU A C 1
ATOM 841 O O . GLU A 1 111 ? 34.087 34.498 14.725 1.00 14.98 290 GLU A O 1
ATOM 847 N N . VAL A 1 112 ? 35.442 35.404 13.163 1.00 11.10 291 VAL A N 1
ATOM 848 C CA . VAL A 1 112 ? 36.569 34.545 13.493 1.00 11.80 291 VAL A CA 1
ATOM 849 C C . VAL A 1 112 ? 37.088 34.938 14.887 1.00 14.56 291 VAL A C 1
ATOM 850 O O . VAL A 1 112 ? 37.295 34.082 15.735 1.00 15.48 291 VAL A O 1
ATOM 854 N N . GLY A 1 113 ? 37.275 36.225 15.118 1.00 14.71 292 GLY A N 1
ATOM 855 C CA . GLY A 1 113 ? 37.819 36.651 16.409 1.00 14.49 292 GLY A CA 1
ATOM 856 C C . GLY A 1 113 ? 39.320 36.421 16.508 1.00 18.92 292 GLY A C 1
ATOM 857 O O . GLY A 1 113 ? 40.029 36.406 15.495 1.00 17.38 292 GLY A O 1
ATOM 858 N N . ASN A 1 114 ? 39.814 36.212 17.731 1.00 16.93 293 ASN A N 1
ATOM 859 C CA . ASN A 1 114 ? 41.267 36.159 17.969 1.00 17.24 293 ASN A CA 1
ATOM 860 C C . ASN A 1 114 ? 41.910 34.779 17.905 1.00 18.67 293 ASN A C 1
ATOM 861 O O . ASN A 1 114 ? 43.136 34.685 17.980 1.00 16.86 293 ASN A O 1
ATOM 866 N N . THR A 1 115 ? 41.114 33.712 17.675 1.00 14.95 294 THR A N 1
ATOM 867 C CA . THR A 1 115 ? 41.652 32.365 17.465 1.00 14.69 294 THR A CA 1
ATOM 868 C C . THR A 1 115 ? 40.822 31.736 16.362 1.00 16.97 294 THR A C 1
ATOM 869 O O . THR A 1 115 ? 39.611 31.990 16.288 1.00 15.06 294 THR A O 1
ATOM 873 N N . THR A 1 116 ? 41.416 30.839 15.593 1.00 13.42 295 THR A N 1
ATOM 874 C CA . THR A 1 116 ? 40.606 30.110 14.612 1.00 12.06 295 THR A CA 1
ATOM 875 C C . THR A 1 116 ? 39.709 29.148 15.367 1.00 15.03 295 THR A C 1
ATOM 876 O O . THR A 1 116 ? 38.557 28.981 14.982 1.00 15.49 295 THR A O 1
ATOM 880 N N . GLU A 1 117 ? 40.214 28.556 16.488 1.00 13.01 296 GLU A N 1
ATOM 881 C CA . GLU A 1 117 ? 39.402 27.603 17.249 1.00 13.36 296 GLU A CA 1
ATOM 882 C C . GLU A 1 117 ? 38.282 28.261 18.032 1.00 16.22 296 GLU A C 1
ATOM 883 O O . GLU A 1 117 ? 38.439 29.354 18.549 1.00 14.11 296 GLU A O 1
ATOM 889 N N . LEU A 1 118 ? 37.147 27.570 18.107 1.00 12.53 297 LEU A N 1
ATOM 890 C CA . LEU A 1 118 ? 36.021 27.975 18.940 1.00 12.26 297 LEU A CA 1
ATOM 891 C C . LEU A 1 118 ? 35.567 26.690 19.603 1.00 15.48 297 LEU A C 1
ATOM 892 O O . LEU A 1 118 ? 35.109 25.766 18.926 1.00 13.14 297 LEU A O 1
ATOM 897 N N . LYS A 1 119 ? 35.751 26.617 20.917 1.00 13.59 298 LYS A N 1
ATOM 898 C CA . LYS A 1 119 ? 35.443 25.420 21.684 1.00 14.56 298 LYS A CA 1
ATOM 899 C C . LYS A 1 119 ? 34.067 25.449 22.288 1.00 17.01 298 LYS A C 1
ATOM 900 O O . LYS A 1 119 ? 33.540 26.510 22.590 1.00 14.84 298 LYS A O 1
ATOM 906 N N . ASN A 1 120 ? 33.511 24.260 22.521 1.00 14.62 299 ASN A N 1
ATOM 907 C CA . ASN A 1 120 ? 32.243 24.160 23.199 1.00 14.49 299 ASN A CA 1
ATOM 908 C C . ASN A 1 120 ? 32.239 22.952 24.108 1.00 17.75 299 ASN A C 1
ATOM 909 O O . ASN A 1 120 ? 32.735 21.895 23.743 1.00 15.97 299 ASN A O 1
ATOM 913 N N . ARG A 1 121 ? 31.648 23.120 25.277 1.00 15.63 300 ARG A N 1
ATOM 914 C CA . ARG A 1 121 ? 31.462 22.071 26.280 1.00 16.94 300 ARG A CA 1
ATOM 915 C C . ARG A 1 121 ? 30.132 22.317 26.989 1.00 19.69 300 ARG A C 1
ATOM 916 O O . ARG A 1 121 ? 29.701 23.462 27.119 1.00 19.10 300 ARG A O 1
ATOM 924 N N . ALA A 1 122 ? 29.514 21.267 27.506 1.00 17.06 301 ALA A N 1
ATOM 925 C CA . ALA A 1 122 ? 28.267 21.456 28.241 1.00 16.71 301 ALA A CA 1
ATOM 926 C C . ALA A 1 122 ? 28.250 20.600 29.506 1.00 21.23 301 ALA A C 1
ATOM 927 O O . ALA A 1 122 ? 29.118 19.756 29.714 1.00 20.72 301 ALA A O 1
ATOM 929 N N . ASP A 1 123 ? 27.260 20.846 30.337 1.00 18.92 302 ASP A N 1
ATOM 930 C CA . ASP A 1 123 ? 26.971 20.131 31.568 1.00 20.26 302 ASP A CA 1
ATOM 931 C C . ASP A 1 123 ? 25.508 19.703 31.561 1.00 24.53 302 ASP A C 1
ATOM 932 O O . ASP A 1 123 ? 24.654 20.423 31.038 1.00 22.19 302 ASP A O 1
ATOM 937 N N . VAL A 1 124 ? 25.215 18.562 32.170 1.00 21.05 3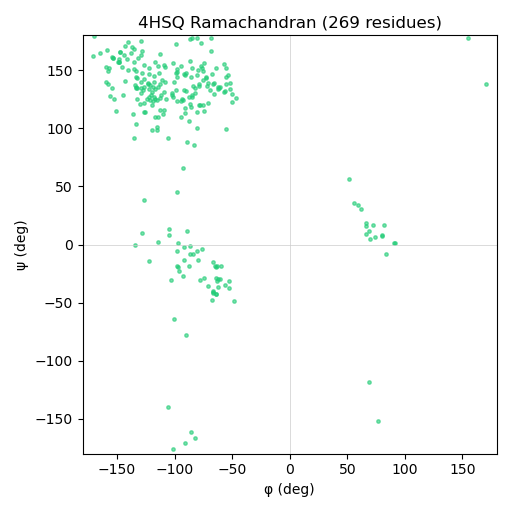03 VAL A N 1
ATOM 938 C CA . VAL A 1 124 ? 23.861 18.126 32.437 1.00 21.71 303 VAL A CA 1
ATOM 939 C C . VAL A 1 124 ? 23.809 18.059 33.969 1.00 24.15 303 VAL A C 1
ATOM 940 O O . VAL A 1 124 ? 24.746 17.555 34.603 1.00 24.36 303 VAL A O 1
ATOM 944 N N . ILE A 1 125 ? 22.832 18.719 34.550 1.00 19.56 304 ILE A N 1
ATOM 945 C CA . ILE A 1 125 ? 22.693 18.829 36.007 1.00 19.11 304 ILE A CA 1
ATOM 946 C C . ILE A 1 125 ? 21.309 18.317 36.366 1.00 22.91 304 ILE A C 1
ATOM 947 O O . ILE A 1 125 ? 20.294 18.790 35.832 1.00 21.08 304 ILE A O 1
ATOM 952 N N . PHE A 1 126 ? 21.258 17.331 37.278 1.00 19.82 305 PHE A N 1
ATOM 953 C CA . PHE A 1 126 ? 19.969 16.779 37.668 1.00 19.17 305 PHE A CA 1
ATOM 954 C C . PHE A 1 126 ? 19.961 16.334 39.121 1.00 25.35 305 PHE A C 1
ATOM 955 O O . PHE A 1 126 ? 21.013 16.160 39.722 1.00 25.67 305 PHE A O 1
ATOM 963 N N . ASN A 1 127 ? 18.764 16.091 39.656 1.00 23.36 306 ASN A N 1
ATOM 964 C CA . ASN A 1 127 ? 18.606 15.539 40.996 1.00 23.16 306 ASN A CA 1
ATOM 965 C C . ASN A 1 127 ? 18.488 14.036 40.852 1.00 26.73 306 ASN A C 1
ATOM 966 O O . ASN A 1 127 ? 17.683 13.568 40.051 1.00 26.54 306 ASN A O 1
ATOM 971 N N . ASN A 1 128 ? 19.341 13.281 41.549 1.00 24.13 307 ASN A N 1
ATOM 972 C CA . ASN A 1 128 ? 19.258 11.814 41.531 1.00 23.65 307 ASN A CA 1
ATOM 973 C C . ASN A 1 128 ? 18.052 11.427 42.400 1.00 29.09 307 ASN A C 1
ATOM 974 O O . ASN A 1 128 ? 18.061 11.728 43.593 1.00 29.54 307 ASN A O 1
ATOM 979 N N . PRO A 1 129 ? 16.987 10.826 41.844 1.00 27.45 308 PRO A N 1
ATOM 980 C CA . PRO A 1 129 ? 15.797 10.540 42.666 1.00 28.45 308 PRO A CA 1
ATOM 981 C C . PRO A 1 129 ? 16.012 9.530 43.792 1.00 33.72 308 PRO A C 1
ATOM 982 O O . PRO A 1 129 ? 15.204 9.478 44.714 1.00 33.15 308 PRO A O 1
ATOM 986 N N . ASN A 1 130 ? 17.075 8.730 43.711 1.00 31.98 309 ASN A N 1
ATOM 987 C CA . ASN A 1 130 ? 17.352 7.700 44.702 1.00 32.59 309 ASN A CA 1
ATOM 988 C C . ASN A 1 130 ? 17.966 8.295 45.971 1.00 38.33 309 ASN A C 1
ATOM 989 O O . ASN A 1 130 ? 17.720 7.772 47.058 1.00 37.76 309 ASN A O 1
ATOM 994 N N . THR A 1 131 ? 18.726 9.406 45.843 1.00 35.08 310 THR A N 1
ATOM 995 C CA . THR A 1 131 ? 19.445 10.043 46.958 1.00 34.21 310 THR A CA 1
ATOM 996 C C . THR A 1 131 ? 19.072 11.523 47.196 1.00 38.53 310 THR A C 1
ATOM 997 O O . THR A 1 131 ? 19.461 12.093 48.222 1.00 37.69 310 THR A O 1
ATOM 1001 N N . ASP A 1 132 ? 18.387 12.160 46.218 1.00 35.57 311 ASP A N 1
ATOM 1002 C CA . ASP A 1 132 ? 17.988 13.585 46.201 1.00 34.98 311 ASP A CA 1
ATOM 1003 C C . ASP A 1 132 ? 19.221 14.513 46.121 1.00 35.16 311 ASP A C 1
ATOM 1004 O O . ASP A 1 132 ? 19.104 15.720 46.336 1.00 35.78 311 ASP A O 1
ATOM 1009 N N . LYS A 1 133 ? 20.383 13.950 45.750 1.00 28.30 312 LYS A N 1
ATOM 1010 C CA . LYS A 1 133 ? 21.635 14.668 45.576 1.00 27.41 312 LYS A CA 1
ATOM 1011 C C . LYS A 1 133 ? 21.703 15.247 44.156 1.00 29.00 312 LYS A C 1
ATOM 1012 O O . LYS A 1 133 ? 21.207 14.614 43.220 1.00 26.51 312 LYS A O 1
ATOM 1018 N N . GLU A 1 134 ? 22.305 16.447 44.005 1.00 25.92 313 GLU A N 1
ATOM 1019 C CA . GLU A 1 134 ? 22.479 17.060 42.693 1.00 26.08 313 GLU A CA 1
ATOM 1020 C C . GLU A 1 134 ? 23.714 16.439 42.050 1.00 30.15 313 GLU A C 1
ATOM 1021 O O . GLU A 1 134 ? 24.755 16.349 42.699 1.00 29.69 313 GLU A O 1
ATOM 1027 N N . VAL A 1 135 ? 23.584 15.989 40.785 1.00 25.86 314 VAL A N 1
ATOM 1028 C CA . VAL A 1 135 ? 24.663 15.367 40.002 1.00 25.03 314 VAL A CA 1
ATOM 1029 C C . VAL A 1 135 ? 24.975 16.287 38.824 1.00 27.81 314 VAL A C 1
ATOM 1030 O O . VAL A 1 135 ? 24.047 16.810 38.200 1.00 23.84 314 VAL A O 1
ATOM 1034 N N . LYS A 1 136 ? 26.274 16.507 38.546 1.00 25.08 315 LYS A N 1
ATOM 1035 C CA . LYS A 1 136 ? 26.714 17.336 37.438 1.00 24.66 315 LYS A CA 1
ATOM 1036 C C . LYS A 1 136 ? 27.695 16.531 36.574 1.00 30.10 315 LYS A C 1
ATOM 1037 O O . LYS A 1 136 ? 28.780 16.151 37.032 1.00 30.85 315 LYS A O 1
ATOM 1043 N N . ASN A 1 137 ? 27.282 16.238 35.330 1.00 24.10 316 ASN A N 1
ATOM 1044 C CA . ASN A 1 137 ? 28.099 15.498 34.368 1.00 23.52 316 ASN A CA 1
ATOM 1045 C C . ASN A 1 137 ? 28.475 16.418 33.231 1.00 27.65 316 ASN A C 1
ATOM 1046 O O . ASN A 1 137 ? 27.605 17.101 32.693 1.00 27.53 316 ASN A O 1
ATOM 1051 N N . LYS A 1 138 ? 29.769 16.524 32.954 1.00 23.99 317 LYS A N 1
ATOM 1052 C CA . LYS A 1 138 ? 30.288 17.392 31.899 1.00 23.55 317 LYS A CA 1
ATOM 1053 C C . LYS A 1 138 ? 30.528 16.571 30.650 1.00 24.61 317 LYS A C 1
ATOM 1054 O O . LYS A 1 138 ? 30.875 15.380 30.728 1.00 24.11 317 LYS A O 1
ATOM 1060 N N . THR A 1 139 ? 30.361 17.204 29.483 1.00 17.64 318 THR A N 1
ATOM 1061 C CA . THR A 1 139 ? 30.641 16.518 28.237 1.00 16.15 318 THR A CA 1
ATOM 1062 C C . THR A 1 139 ? 32.111 16.685 27.919 1.00 18.65 318 THR A C 1
ATOM 1063 O O . THR A 1 139 ? 32.825 17.468 28.572 1.00 18.28 318 THR A O 1
ATOM 1067 N N . ASN A 1 140 ? 32.527 16.041 26.817 1.00 16.75 319 ASN A N 1
ATOM 1068 C CA . ASN A 1 140 ? 33.796 16.276 26.143 1.00 15.75 319 ASN A CA 1
ATOM 1069 C C . ASN A 1 140 ? 33.713 17.651 25.531 1.00 18.10 319 ASN A C 1
ATOM 1070 O O . ASN A 1 140 ? 32.606 18.201 25.407 1.00 16.56 319 ASN A O 1
ATOM 1075 N N . GLU A 1 141 ? 34.846 18.187 25.111 1.00 16.06 320 GLU A N 1
ATOM 1076 C CA . GLU A 1 141 ? 34.895 19.465 24.436 1.00 17.23 320 GLU A CA 1
ATOM 1077 C C . GLU A 1 141 ? 35.024 19.230 22.944 1.00 20.99 320 GLU A C 1
ATOM 1078 O O . GLU A 1 141 ? 35.778 18.344 22.532 1.00 22.59 320 GLU A O 1
ATOM 1084 N N . VAL A 1 142 ? 34.315 20.035 22.138 1.00 13.77 321 VAL A N 1
ATOM 1085 C CA . VAL A 1 142 ? 34.356 19.955 20.677 1.00 13.80 321 VAL A CA 1
ATOM 1086 C C . VAL A 1 142 ? 34.902 21.260 20.183 1.00 17.72 321 VAL A C 1
ATOM 1087 O O . VAL A 1 142 ? 34.852 22.258 20.894 1.00 17.21 321 VAL A O 1
ATOM 1091 N N . VAL A 1 143 ? 35.460 21.257 18.991 1.00 14.21 322 VAL A N 1
ATOM 1092 C CA . VAL A 1 143 ? 36.072 22.468 18.471 1.00 14.46 322 VAL A CA 1
ATOM 1093 C C . VAL A 1 143 ? 35.616 22.678 17.039 1.00 15.25 322 VAL A C 1
ATOM 1094 O O . VAL A 1 143 ? 35.496 21.721 16.274 1.00 15.11 322 VAL A O 1
ATOM 1098 N N . THR A 1 144 ? 35.434 23.949 16.680 1.00 11.31 323 THR A N 1
ATOM 1099 C CA . THR A 1 144 ? 35.069 24.413 15.330 1.00 11.53 323 THR A CA 1
ATOM 1100 C C . THR A 1 144 ? 36.084 25.460 14.940 1.00 13.96 323 THR A C 1
ATOM 1101 O O . THR A 1 144 ? 36.304 26.398 15.708 1.00 15.00 323 THR A O 1
ATOM 1105 N N . TYR A 1 145 ? 36.632 25.367 13.726 1.00 10.74 324 TYR A N 1
ATOM 1106 C CA . TYR A 1 145 ? 37.650 26.316 13.277 1.00 10.38 324 TYR A CA 1
ATOM 1107 C C . TYR A 1 145 ? 37.216 27.128 12.078 1.00 14.68 324 TYR A C 1
ATOM 1108 O O . TYR A 1 145 ? 36.740 26.574 11.082 1.00 13.61 324 TYR A O 1
ATOM 1117 N N . HIS A 1 146 ? 37.448 28.432 12.153 1.00 12.30 325 HIS A N 1
ATOM 1118 C CA . HIS A 1 146 ? 37.186 29.370 11.058 1.00 11.03 325 HIS A CA 1
ATOM 1119 C C . HIS A 1 146 ? 38.356 30.276 10.931 1.00 15.12 325 HIS A C 1
ATOM 1120 O O . HIS A 1 146 ? 38.958 30.605 11.943 1.00 14.48 325 HIS A O 1
ATOM 1127 N N . GLY A 1 147 ? 38.614 30.773 9.728 1.00 11.07 326 GLY A N 1
ATOM 1128 C CA . GLY A 1 147 ? 39.713 31.712 9.536 1.00 9.85 326 GLY A CA 1
ATOM 1129 C C . GLY A 1 147 ? 39.312 32.829 8.614 1.00 12.18 326 GLY A C 1
ATOM 1130 O O . GLY A 1 147 ? 38.277 32.757 7.941 1.00 11.08 326 GLY A O 1
ATOM 1131 N N . LYS A 1 148 ? 40.100 33.881 8.612 1.00 10.08 327 LYS A N 1
ATOM 1132 C CA . LYS A 1 148 ? 39.851 35.001 7.694 1.00 9.33 327 LYS A CA 1
ATOM 1133 C C . LYS A 1 148 ? 40.602 34.795 6.390 1.00 14.78 327 LYS A C 1
ATOM 1134 O O . LYS A 1 148 ? 41.700 34.252 6.386 1.00 14.57 327 LYS A O 1
ATOM 1140 N N . LEU A 1 149 ? 40.011 35.246 5.286 1.00 12.05 328 LEU A N 1
ATOM 1141 C CA . LEU A 1 149 ? 40.637 35.172 3.995 1.00 12.68 328 LEU A CA 1
ATOM 1142 C C . LEU A 1 149 ? 40.841 36.598 3.487 1.00 18.79 328 LEU A C 1
ATOM 1143 O O . LEU A 1 149 ? 39.872 37.278 3.168 1.00 18.01 328 LEU A O 1
ATOM 1148 N N . LYS A 1 150 ? 42.104 37.044 3.448 1.00 14.98 329 LYS A N 1
ATOM 1149 C CA . LYS A 1 150 ? 42.440 38.379 2.965 1.00 14.87 329 LYS A CA 1
ATOM 1150 C C . LYS A 1 150 ? 42.988 38.254 1.555 1.00 18.42 329 LYS A C 1
ATOM 1151 O O . LYS A 1 150 ? 43.910 37.469 1.308 1.00 17.42 329 LYS A O 1
ATOM 1157 N N . VAL A 1 151 ? 42.441 39.040 0.634 1.00 15.87 330 VAL A N 1
ATOM 1158 C CA . VAL A 1 151 ? 42.898 39.048 -0.742 1.00 16.47 330 VAL A CA 1
ATOM 1159 C C . VAL A 1 151 ? 43.616 40.364 -1.017 1.00 21.06 330 VAL A C 1
ATOM 1160 O O . VAL A 1 151 ? 43.100 41.411 -0.657 1.00 18.52 330 VAL A O 1
ATOM 1164 N N . VAL A 1 152 ? 44.818 40.307 -1.607 1.00 19.12 331 VAL A N 1
ATOM 1165 C CA . VAL A 1 152 ? 45.535 41.546 -1.932 1.00 20.16 331 VAL A CA 1
ATOM 1166 C C . VAL A 1 152 ? 45.748 41.553 -3.454 1.00 21.93 331 VAL A C 1
ATOM 1167 O O . VAL A 1 152 ? 46.299 40.609 -4.006 1.00 21.42 331 VAL A O 1
ATOM 1171 N N . LYS A 1 153 ? 45.200 42.574 -4.127 1.00 18.27 332 LYS A N 1
ATOM 1172 C CA . LYS A 1 153 ? 45.295 42.674 -5.572 1.00 16.69 332 LYS A CA 1
ATOM 1173 C C . LYS A 1 153 ? 46.492 43.503 -5.951 1.00 19.75 332 LYS A C 1
ATOM 1174 O O . LYS A 1 153 ? 46.610 44.638 -5.524 1.00 19.01 332 LYS A O 1
ATOM 1180 N N . LYS A 1 154 ? 47.372 42.935 -6.766 1.00 18.04 333 LYS A N 1
ATOM 1181 C CA . LYS A 1 154 ? 48.585 43.636 -7.157 1.00 17.23 333 LYS A CA 1
ATOM 1182 C C . LYS A 1 154 ? 48.784 43.649 -8.654 1.00 21.88 333 LYS A C 1
ATOM 1183 O O . LYS A 1 154 ? 48.182 42.869 -9.388 1.00 20.51 333 LYS A O 1
ATOM 1189 N N . ASP A 1 155 ? 49.652 44.534 -9.108 1.00 21.84 334 ASP A N 1
ATOM 1190 C CA . ASP A 1 155 ? 50.032 44.612 -10.516 1.00 22.54 334 ASP A CA 1
ATOM 1191 C C . ASP A 1 155 ? 51.152 43.586 -10.708 1.00 29.75 334 ASP A C 1
ATOM 1192 O O . ASP A 1 155 ? 52.124 43.613 -9.949 1.00 29.84 334 ASP A O 1
ATOM 1197 N N . GLY A 1 156 ? 51.009 42.720 -11.703 1.00 30.40 335 GLY A N 1
ATOM 1198 C CA . GLY A 1 156 ? 51.968 41.665 -12.024 1.00 33.47 335 GLY A CA 1
ATOM 1199 C C . GLY A 1 156 ? 53.384 42.146 -12.289 1.00 44.93 335 GLY A C 1
ATOM 1200 O O . GLY A 1 156 ? 54.351 41.461 -11.938 1.00 43.79 335 GLY A O 1
ATOM 1201 N N . LYS A 1 157 ? 53.516 43.335 -12.902 1.00 47.42 336 LYS A N 1
ATOM 1202 C CA . LYS A 1 157 ? 54.822 43.917 -13.191 1.00 49.94 336 LYS A CA 1
ATOM 1203 C C . LYS A 1 157 ? 55.247 44.784 -12.011 1.00 58.28 336 LYS A C 1
ATOM 1204 O O . LYS A 1 157 ? 56.048 44.334 -11.185 1.00 59.25 336 LYS A O 1
ATOM 1210 N N . GLU A 1 158 ? 54.671 45.998 -11.914 1.00 56.22 337 GLU A N 1
ATOM 1211 C CA . GLU A 1 158 ? 54.942 46.993 -10.886 1.00 56.66 337 GLU A CA 1
ATOM 1212 C C . GLU A 1 158 ? 54.726 46.433 -9.469 1.00 61.70 337 GLU A C 1
ATOM 1213 O O . GLU A 1 158 ? 53.590 46.317 -8.989 1.00 61.64 337 GLU A O 1
ATOM 1219 N N . ALA A 1 159 ? 55.849 46.053 -8.826 1.00 58.31 338 ALA A N 1
ATOM 1220 C CA . ALA A 1 159 ? 55.901 45.540 -7.460 1.00 57.50 338 ALA A CA 1
ATOM 1221 C C . ALA A 1 159 ? 55.513 46.655 -6.505 1.00 59.82 338 ALA A C 1
ATOM 1222 O O . ALA A 1 159 ? 55.881 47.815 -6.732 1.00 60.43 338 ALA A O 1
ATOM 1224 N N . GLY A 1 160 ? 54.711 46.318 -5.500 1.00 53.18 339 GLY A N 1
ATOM 1225 C CA . GLY A 1 160 ? 54.233 47.295 -4.534 1.00 51.14 339 GLY A CA 1
ATOM 1226 C C . GLY A 1 160 ? 53.004 48.077 -4.968 1.00 50.14 339 GLY A C 1
ATOM 1227 O O . GLY A 1 160 ? 52.440 48.831 -4.160 1.00 50.50 339 GLY A O 1
ATOM 1228 N N . LYS A 1 161 ? 52.575 47.924 -6.248 1.00 40.21 340 LYS A N 1
ATOM 1229 C CA . LYS A 1 161 ? 51.391 48.630 -6.736 1.00 36.71 340 LYS A CA 1
ATOM 1230 C C . LYS A 1 161 ? 50.160 47.779 -6.422 1.00 33.99 340 LYS A C 1
ATOM 1231 O O . LYS A 1 161 ? 49.934 46.758 -7.074 1.00 32.94 340 LYS A O 1
ATOM 1237 N N . VAL A 1 162 ? 49.372 48.212 -5.421 1.00 25.97 341 VAL A N 1
ATOM 1238 C CA . VAL A 1 162 ? 48.152 47.519 -4.994 1.00 23.29 341 VAL A CA 1
ATOM 1239 C C . VAL A 1 162 ? 46.986 48.120 -5.769 1.00 26.82 341 VAL A C 1
ATOM 1240 O O . VAL A 1 162 ? 47.019 49.301 -6.111 1.00 26.18 341 VAL A O 1
ATOM 1244 N N . LEU A 1 163 ? 45.975 47.300 -6.088 1.00 21.28 342 LEU A N 1
ATOM 1245 C CA . LEU A 1 163 ? 44.891 47.735 -6.971 1.00 18.79 342 LEU A CA 1
ATOM 1246 C C . LEU A 1 163 ? 43.516 47.671 -6.357 1.00 22.20 342 LEU A C 1
ATOM 1247 O O . LEU A 1 163 ? 43.065 46.628 -5.907 1.00 21.66 342 LEU A O 1
ATOM 1252 N N . LYS A 1 164 ? 42.843 48.811 -6.373 1.00 20.22 343 LYS A N 1
ATOM 1253 C CA . LYS A 1 164 ? 41.464 48.979 -5.921 1.00 20.26 343 LYS A CA 1
ATOM 1254 C C . LYS A 1 164 ? 40.537 48.610 -7.073 1.00 22.55 343 LYS A C 1
ATOM 1255 O O . LYS A 1 164 ? 40.911 48.758 -8.249 1.00 21.47 343 LYS A O 1
ATOM 1261 N N . GLY A 1 165 ? 39.334 48.151 -6.734 1.00 18.94 344 GLY A N 1
ATOM 1262 C CA . GLY A 1 165 ? 38.297 47.896 -7.725 1.00 18.93 344 GLY A CA 1
ATOM 1263 C C . GLY A 1 165 ? 38.212 46.514 -8.321 1.00 21.27 344 GLY A C 1
ATOM 1264 O O . GLY A 1 165 ? 37.369 46.289 -9.1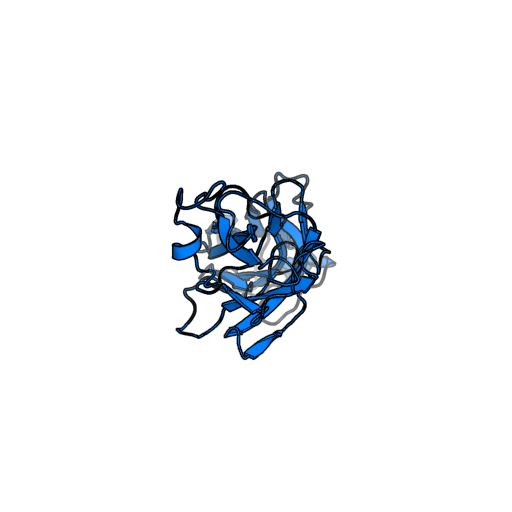92 1.00 20.93 344 GLY A O 1
ATOM 1265 N N . ALA A 1 166 ? 39.068 45.573 -7.897 1.00 18.07 345 ALA A N 1
ATOM 1266 C CA . ALA A 1 166 ? 38.959 44.214 -8.445 1.00 16.19 345 ALA A CA 1
ATOM 1267 C C . ALA A 1 166 ? 37.813 43.528 -7.740 1.00 20.41 345 ALA A C 1
ATOM 1268 O O . ALA A 1 166 ? 37.707 43.645 -6.511 1.00 20.95 345 ALA A O 1
ATOM 1270 N N . GLU A 1 167 ? 36.963 42.804 -8.494 1.00 16.38 346 GLU A N 1
ATOM 1271 C CA . GLU A 1 167 ? 35.806 42.134 -7.910 1.00 15.44 346 GLU A CA 1
ATOM 1272 C C . GLU A 1 167 ? 35.948 40.630 -7.960 1.00 16.50 346 GLU A C 1
ATOM 1273 O O . GLU A 1 167 ? 36.392 40.070 -8.964 1.00 13.43 346 GLU A O 1
ATOM 1279 N N . PHE A 1 168 ? 35.562 39.983 -6.851 1.00 13.81 347 PHE A N 1
ATOM 1280 C CA . PHE A 1 168 ? 35.691 38.546 -6.700 1.00 14.30 347 PHE A CA 1
ATOM 1281 C C . PHE A 1 168 ? 34.446 37.881 -6.150 1.00 17.13 347 PHE A C 1
ATOM 1282 O O . PHE A 1 168 ? 33.768 38.433 -5.278 1.00 15.71 347 PHE A O 1
ATOM 1290 N N . GLU A 1 169 ? 34.252 36.625 -6.570 1.00 13.33 348 GLU A N 1
ATOM 1291 C CA . GLU A 1 169 ? 33.277 35.710 -5.989 1.00 13.91 348 GLU A CA 1
ATOM 1292 C C . GLU A 1 169 ? 34.045 34.577 -5.296 1.00 16.50 348 GLU A C 1
ATOM 1293 O O . GLU A 1 169 ? 35.212 34.345 -5.615 1.00 14.63 348 GLU A O 1
ATOM 1299 N N . LEU A 1 170 ? 33.353 33.820 -4.433 1.00 11.80 349 LEU A N 1
ATOM 1300 C CA . LEU A 1 170 ? 33.940 32.704 -3.718 1.00 10.66 349 LEU A CA 1
ATOM 1301 C C . LEU A 1 170 ? 33.165 31.447 -3.990 1.00 15.03 349 LEU A C 1
ATOM 1302 O O . LEU A 1 170 ? 31.921 31.449 -3.963 1.00 14.43 349 LEU A O 1
ATOM 1307 N N . TYR A 1 171 ? 33.893 30.359 -4.177 1.00 12.21 350 TYR A N 1
ATOM 1308 C CA . TYR A 1 171 ? 33.293 29.060 -4.439 1.00 12.25 350 TYR A CA 1
ATOM 1309 C C . TYR A 1 171 ? 33.948 27.989 -3.631 1.00 13.59 350 TYR A C 1
ATOM 1310 O O . TYR A 1 171 ? 35.110 28.120 -3.274 1.00 13.14 350 TYR A O 1
ATOM 1319 N N . GLN A 1 172 ? 33.233 26.888 -3.411 1.00 11.80 351 GLN A N 1
ATOM 1320 C CA . GLN A 1 172 ? 33.820 25.640 -2.952 1.00 11.70 351 GLN A CA 1
ATOM 1321 C C . GLN A 1 172 ? 34.379 25.028 -4.231 1.00 16.88 351 GLN A C 1
ATOM 1322 O O . GLN A 1 172 ? 33.788 25.229 -5.292 1.00 15.64 351 GLN A O 1
ATOM 1328 N N . CYS A 1 173 ? 35.504 24.315 -4.182 1.00 16.24 352 CYS A N 1
ATOM 1329 C CA . CYS A 1 173 ? 36.013 23.703 -5.411 1.00 16.84 352 CYS A CA 1
ATOM 1330 C C . CYS A 1 173 ? 36.845 22.487 -5.081 1.00 21.29 352 CYS A C 1
ATOM 1331 O O . CYS A 1 173 ? 37.356 22.390 -3.972 1.00 21.35 352 CYS A O 1
ATOM 1334 N N . THR A 1 174 ? 37.048 21.596 -6.053 1.00 18.70 353 THR A N 1
ATOM 1335 C CA . THR A 1 174 ? 38.006 20.507 -5.809 1.00 20.03 353 THR A CA 1
ATOM 1336 C C . THR A 1 174 ? 39.351 20.995 -6.340 1.00 22.36 353 THR A C 1
ATOM 1337 O O . THR A 1 174 ? 40.386 20.611 -5.815 1.00 21.84 353 THR A O 1
ATOM 1341 N N . SER A 1 175 ? 39.328 21.911 -7.344 1.00 18.25 354 SER A N 1
ATOM 1342 C CA . SER A 1 175 ? 40.520 22.543 -7.933 1.00 16.83 354 SER A CA 1
ATOM 1343 C C . SER A 1 175 ? 40.106 23.842 -8.623 1.00 19.57 354 SER A C 1
ATOM 1344 O O . SER A 1 175 ? 38.912 24.053 -8.866 1.00 16.90 354 SER A O 1
ATOM 1347 N N . ALA A 1 176 ? 41.075 24.675 -8.990 1.00 17.12 355 ALA A N 1
ATOM 1348 C CA . ALA A 1 176 ? 40.805 25.918 -9.710 1.00 17.55 355 ALA A CA 1
ATOM 1349 C C . ALA A 1 176 ? 40.180 25.649 -11.095 1.00 22.09 355 ALA A C 1
ATOM 1350 O O . ALA A 1 176 ? 39.594 26.563 -11.665 1.00 21.74 355 ALA A O 1
ATOM 1352 N N . ALA A 1 177 ? 40.304 24.406 -11.633 1.00 18.25 356 ALA A N 1
ATOM 1353 C CA . ALA A 1 177 ? 39.748 24.058 -12.955 1.00 19.24 356 ALA A CA 1
ATOM 1354 C C . ALA A 1 177 ? 38.322 23.487 -12.868 1.00 21.33 356 ALA A C 1
ATOM 1355 O O . ALA A 1 177 ? 37.693 23.301 -13.912 1.00 19.49 356 ALA A O 1
ATOM 1357 N N . VAL A 1 178 ? 37.860 23.104 -11.637 1.00 17.82 357 VAL A N 1
ATOM 1358 C CA . VAL A 1 178 ? 36.549 22.470 -11.429 1.00 18.73 357 VAL A CA 1
ATOM 1359 C C . VAL A 1 178 ? 35.865 23.122 -10.209 1.00 21.52 357 VAL A C 1
ATOM 1360 O O . VAL A 1 178 ? 36.057 22.708 -9.059 1.00 20.86 357 VAL A O 1
ATOM 1364 N N . LEU A 1 179 ? 35.073 24.147 -10.482 1.00 19.01 358 LEU A N 1
ATOM 1365 C CA . LEU A 1 179 ? 34.325 24.858 -9.444 1.00 19.04 358 LEU A CA 1
ATOM 1366 C C . LEU A 1 179 ? 33.172 24.027 -8.936 1.00 20.92 358 LEU A C 1
ATOM 1367 O O . LEU A 1 179 ? 32.538 23.292 -9.708 1.00 19.08 358 LEU A O 1
ATOM 1372 N N . GLY A 1 180 ? 32.933 24.146 -7.636 1.00 16.28 359 GLY A N 1
ATOM 1373 C CA . GLY A 1 180 ? 31.844 23.484 -6.935 1.00 16.47 359 GLY A CA 1
ATOM 1374 C C . GLY A 1 180 ? 30.782 24.503 -6.606 1.00 17.67 359 GLY A C 1
ATOM 1375 O O . GLY A 1 180 ? 30.509 25.400 -7.404 1.00 17.30 359 GLY A O 1
ATOM 1376 N N . LYS A 1 181 ? 30.216 24.396 -5.417 1.00 15.08 360 LYS A N 1
ATOM 1377 C CA . LYS A 1 181 ? 29.116 25.258 -4.957 1.00 15.11 360 LYS A CA 1
ATOM 1378 C C . LYS A 1 181 ? 29.508 26.736 -4.877 1.00 19.35 360 LYS A C 1
ATOM 1379 O O . LYS A 1 181 ? 30.563 27.067 -4.334 1.00 17.19 360 LYS A O 1
ATOM 1385 N N . GLY A 1 182 ? 28.644 27.594 -5.401 1.00 15.90 361 GLY A N 1
ATOM 1386 C CA . GLY A 1 182 ? 28.857 29.035 -5.375 1.00 16.73 361 GLY A CA 1
ATOM 1387 C C . GLY A 1 182 ? 28.145 29.786 -6.492 1.00 21.08 361 GLY A C 1
ATOM 1388 O O . GLY A 1 182 ? 27.524 29.162 -7.353 1.00 20.58 361 GLY A O 1
ATOM 1389 N N . PRO A 1 183 ? 28.241 31.128 -6.535 1.00 19.27 362 PRO A N 1
ATOM 1390 C CA . PRO A 1 183 ? 28.993 32.002 -5.609 1.00 18.79 362 PRO A CA 1
ATOM 1391 C C . PRO A 1 183 ? 28.399 31.950 -4.203 1.00 21.39 362 PRO A C 1
ATOM 1392 O O . PRO A 1 183 ? 27.185 32.030 -4.013 1.00 20.69 362 PRO A O 1
ATOM 1396 N N . LEU A 1 184 ? 29.272 31.721 -3.221 1.00 15.70 363 LEU A N 1
ATOM 1397 C CA . LEU A 1 184 ? 28.888 31.596 -1.824 1.00 14.65 363 LEU A CA 1
ATOM 1398 C C . LEU A 1 184 ? 28.556 32.932 -1.180 1.00 17.26 363 LEU A C 1
ATOM 1399 O O . LEU A 1 184 ? 29.218 33.928 -1.434 1.00 15.77 363 LEU A O 1
ATOM 1404 N N . THR A 1 185 ? 27.543 32.927 -0.323 1.00 15.73 364 THR A N 1
ATOM 1405 C CA . THR A 1 185 ? 27.189 34.080 0.483 1.00 15.82 364 THR A CA 1
ATOM 1406 C C . THR A 1 185 ? 27.820 33.863 1.854 1.00 18.92 364 THR A C 1
ATOM 1407 O O . THR A 1 185 ? 27.585 32.836 2.513 1.00 17.52 364 THR A O 1
ATOM 1411 N N . VAL A 1 186 ? 28.628 34.832 2.271 1.00 16.96 365 VAL A N 1
ATOM 1412 C CA . VAL A 1 186 ? 29.294 34.813 3.563 1.00 18.63 365 VAL A CA 1
ATOM 1413 C C . VAL A 1 186 ? 28.935 36.120 4.245 1.00 24.71 365 VAL A C 1
ATOM 1414 O O . VAL A 1 186 ? 29.331 37.198 3.771 1.00 22.27 365 VAL A O 1
ATOM 1418 N N . ASP A 1 187 ? 28.181 36.013 5.354 1.00 24.30 366 ASP A N 1
ATOM 1419 C CA . ASP A 1 187 ? 27.700 37.128 6.183 1.00 25.28 366 ASP A CA 1
ATOM 1420 C C . ASP A 1 187 ? 26.996 38.198 5.296 1.00 30.72 366 ASP A C 1
ATOM 1421 O O . ASP A 1 187 ? 27.418 39.346 5.266 1.00 31.26 366 ASP A O 1
ATOM 1426 N N . GLY A 1 188 ? 25.984 37.762 4.545 1.00 26.45 367 GLY A N 1
ATOM 1427 C CA . GLY A 1 188 ? 25.172 38.585 3.651 1.00 25.88 367 GLY A CA 1
ATOM 1428 C C . GLY A 1 188 ? 25.824 39.123 2.385 1.00 26.71 367 GLY A C 1
ATOM 1429 O O . GLY A 1 188 ? 25.188 39.871 1.635 1.00 26.72 367 GLY A O 1
ATOM 1430 N N . VAL A 1 189 ? 27.079 38.738 2.116 1.00 20.20 368 VAL A N 1
ATOM 1431 C CA . VAL A 1 189 ? 27.860 39.239 0.963 1.00 18.61 368 VAL A CA 1
ATOM 1432 C C . VAL A 1 189 ? 28.241 38.084 0.025 1.00 17.91 368 VAL A C 1
ATOM 1433 O O . VAL A 1 189 ? 28.696 37.056 0.512 1.00 15.99 368 VAL A O 1
ATOM 1437 N N . LYS A 1 190 ? 28.094 38.264 -1.316 1.00 13.79 369 LYS A N 1
ATOM 1438 C CA . LYS A 1 190 ? 28.460 37.204 -2.273 1.00 13.55 369 LYS A CA 1
ATOM 1439 C C . LYS A 1 190 ? 29.398 37.725 -3.363 1.00 16.69 369 LYS A C 1
ATOM 1440 O O . LYS A 1 190 ? 29.703 37.029 -4.341 1.00 17.02 369 LYS A O 1
ATOM 1446 N N . LYS A 1 191 ? 29.891 38.943 -3.163 1.00 13.69 370 LYS A N 1
ATOM 1447 C CA . LYS A 1 191 ? 30.871 39.557 -4.052 1.00 13.23 370 LYS A CA 1
ATOM 1448 C C . LYS A 1 191 ? 31.638 40.559 -3.233 1.00 18.40 370 LYS A C 1
ATOM 1449 O O . LYS A 1 191 ? 31.024 41.319 -2.479 1.00 17.58 370 LYS A O 1
ATOM 1455 N N . TRP A 1 192 ? 32.977 40.554 -3.371 1.00 14.33 371 TRP A N 1
ATOM 1456 C CA . TRP A 1 192 ? 33.881 41.438 -2.624 1.00 14.30 371 TRP A CA 1
ATOM 1457 C C . TRP A 1 192 ? 34.717 42.274 -3.579 1.00 17.44 371 TRP A C 1
ATOM 1458 O O . TRP A 1 192 ? 35.013 41.822 -4.680 1.00 16.75 371 TRP A O 1
ATOM 1469 N N . THR A 1 193 ? 35.045 43.512 -3.170 1.00 14.75 372 THR A N 1
ATOM 1470 C CA . THR A 1 193 ? 35.832 44.435 -4.004 1.00 14.59 372 THR A CA 1
ATOM 1471 C C . THR A 1 193 ? 37.080 44.870 -3.253 1.00 16.95 372 THR A C 1
ATOM 1472 O O . THR A 1 193 ? 36.995 45.143 -2.067 1.00 15.37 372 THR A O 1
ATOM 1476 N N . THR A 1 194 ? 38.238 44.943 -3.936 1.00 15.09 373 THR A N 1
ATOM 1477 C CA . THR A 1 194 ? 39.443 45.413 -3.261 1.00 16.37 373 THR A CA 1
ATOM 1478 C C . THR A 1 194 ? 39.297 46.941 -3.017 1.00 22.63 373 THR A C 1
ATOM 1479 O O . THR A 1 194 ? 38.757 47.657 -3.870 1.00 21.50 373 THR A O 1
ATOM 1483 N N . GLY A 1 195 ? 39.671 47.370 -1.820 1.00 19.97 374 GLY A N 1
ATOM 1484 C CA . GLY A 1 195 ? 39.597 48.772 -1.407 1.00 21.04 374 GLY A CA 1
ATOM 1485 C C . GLY A 1 195 ? 40.824 49.566 -1.814 1.00 25.85 374 GLY A C 1
ATOM 1486 O O . GLY A 1 195 ? 41.589 49.121 -2.675 1.00 21.76 374 GLY A O 1
ATOM 1487 N N . ASP A 1 196 ? 41.046 50.738 -1.170 1.00 26.03 375 ASP A N 1
ATOM 1488 C CA . ASP A 1 196 ? 42.158 51.647 -1.510 1.00 27.11 375 ASP A CA 1
ATOM 1489 C C . ASP A 1 196 ? 43.544 51.014 -1.298 1.00 29.98 375 ASP A C 1
ATOM 1490 O O . ASP A 1 196 ? 44.480 51.352 -2.027 1.00 30.45 375 ASP A O 1
ATOM 1495 N N . ASP A 1 197 ? 43.668 50.080 -0.331 1.00 23.90 376 ASP A N 1
ATOM 1496 C CA . ASP A 1 197 ? 44.913 49.369 -0.080 1.00 22.90 376 ASP A CA 1
ATOM 1497 C C . ASP A 1 197 ? 45.024 48.081 -0.937 1.00 23.83 376 ASP A C 1
ATOM 1498 O O . ASP A 1 197 ? 45.918 47.271 -0.704 1.00 21.56 376 ASP A O 1
ATOM 1503 N N . GLY A 1 198 ? 44.137 47.920 -1.920 1.00 20.59 377 GLY A N 1
ATOM 1504 C CA . GLY A 1 198 ? 44.138 46.755 -2.808 1.00 19.30 377 GLY A CA 1
ATOM 1505 C C . GLY A 1 198 ? 43.664 45.474 -2.143 1.00 20.09 377 GLY A C 1
ATOM 1506 O O . GLY A 1 198 ? 43.863 44.385 -2.680 1.00 18.24 377 GLY A O 1
ATOM 1507 N N . THR A 1 199 ? 42.993 45.585 -0.993 1.00 15.69 378 THR A N 1
ATOM 1508 C CA . THR A 1 199 ? 42.563 44.381 -0.266 1.00 15.99 378 THR A CA 1
ATOM 1509 C C . THR A 1 199 ? 41.077 44.363 0.116 1.00 17.07 378 THR A C 1
ATOM 1510 O O . THR A 1 199 ? 40.379 45.371 0.094 1.00 14.90 378 THR A O 1
ATOM 1514 N N . PHE A 1 200 ? 40.621 43.182 0.507 1.00 14.07 379 PHE A N 1
ATOM 1515 C CA . PHE A 1 200 ? 39.351 42.940 1.190 1.00 13.15 379 PHE A CA 1
ATOM 1516 C C . PHE A 1 200 ? 39.620 41.741 2.063 1.00 17.09 379 PHE A C 1
ATOM 1517 O O . PHE A 1 200 ? 40.539 40.975 1.761 1.00 14.73 379 PHE A O 1
ATOM 1525 N N . THR A 1 201 ? 38.834 41.570 3.122 1.00 13.93 380 THR A N 1
ATOM 1526 C CA . THR A 1 201 ? 38.970 40.402 3.981 1.00 13.51 380 THR A CA 1
ATOM 1527 C C . THR A 1 201 ? 37.590 39.774 4.149 1.00 18.47 380 THR A C 1
ATOM 1528 O O . THR A 1 201 ? 36.621 40.476 4.457 1.00 18.34 380 THR A O 1
ATOM 1532 N N . ILE A 1 202 ? 37.504 38.461 3.934 1.00 13.80 381 ILE A N 1
ATOM 1533 C CA . ILE A 1 202 ? 36.287 37.709 4.180 1.00 12.95 381 ILE A CA 1
ATOM 1534 C C . ILE A 1 202 ? 36.438 37.145 5.586 1.00 17.99 381 ILE A C 1
ATOM 1535 O O . ILE A 1 202 ? 37.294 36.287 5.815 1.00 16.82 381 ILE A O 1
ATOM 1540 N N . ASP A 1 203 ? 35.656 37.671 6.527 1.00 14.14 382 ASP A N 1
ATOM 1541 C CA . ASP A 1 203 ? 35.591 37.194 7.904 1.00 14.00 382 ASP A CA 1
ATOM 1542 C C . ASP A 1 203 ? 34.242 36.428 8.047 1.00 19.93 382 ASP A C 1
ATOM 1543 O O . ASP A 1 203 ? 33.185 37.045 8.234 1.00 19.96 382 ASP A O 1
ATOM 1548 N N . GLY A 1 204 ? 34.235 35.119 7.810 1.00 15.02 383 GLY A N 1
ATOM 1549 C CA . GLY A 1 204 ? 35.376 34.226 7.645 1.00 13.08 383 GLY A CA 1
ATOM 1550 C C . GLY A 1 204 ? 34.861 32.904 7.154 1.00 14.73 383 GLY A C 1
ATOM 1551 O O . GLY A 1 204 ? 33.647 32.732 6.990 1.00 14.20 383 GLY A O 1
ATOM 1552 N N . LEU A 1 205 ? 35.767 31.950 6.934 1.00 11.57 384 LEU A N 1
ATOM 1553 C CA . LEU A 1 205 ? 35.396 30.692 6.331 1.00 11.66 384 LEU A CA 1
ATOM 1554 C C . LEU A 1 205 ? 35.739 29.518 7.201 1.00 14.39 384 LEU A C 1
ATOM 1555 O O . LEU A 1 205 ? 36.717 29.561 7.938 1.00 12.98 384 LEU A O 1
ATOM 1560 N N . HIS A 1 206 ? 34.966 28.433 7.058 1.00 10.14 385 HIS A N 1
ATOM 1561 C CA . HIS A 1 206 ? 35.234 27.179 7.765 1.00 8.98 385 HIS A CA 1
ATOM 1562 C C . HIS A 1 206 ? 36.508 26.569 7.198 1.00 13.10 385 HIS A C 1
ATOM 1563 O O . HIS A 1 206 ? 36.684 26.509 5.968 1.00 13.87 385 HIS A O 1
ATOM 1570 N N . VAL A 1 207 ? 37.407 26.137 8.077 1.00 12.09 386 VAL A N 1
ATOM 1571 C CA . VAL A 1 207 ? 38.641 25.465 7.610 1.00 10.98 386 VAL A CA 1
ATOM 1572 C C . VAL A 1 207 ? 38.266 24.160 6.905 1.00 14.96 386 VAL A C 1
ATOM 1573 O O . VAL A 1 207 ? 37.248 23.526 7.237 1.00 12.44 386 VAL A O 1
ATOM 1577 N N . THR A 1 208 ? 39.111 23.736 5.956 1.00 14.35 387 THR A N 1
ATOM 1578 C CA . THR A 1 208 ? 38.814 22.519 5.189 1.00 15.59 387 THR A CA 1
ATOM 1579 C C . THR A 1 208 ? 39.305 21.216 5.827 1.00 19.23 387 THR A C 1
ATOM 1580 O O . THR A 1 208 ? 38.827 20.156 5.435 1.00 19.95 387 THR A O 1
ATOM 1584 N N . ASP A 1 209 ? 40.251 21.268 6.770 1.00 15.10 388 ASP A N 1
ATOM 1585 C CA . ASP A 1 209 ? 40.905 20.047 7.291 1.00 14.99 388 ASP A CA 1
ATOM 1586 C C . ASP A 1 209 ? 40.326 19.514 8.602 1.00 18.57 388 ASP A C 1
ATOM 1587 O O . ASP A 1 209 ? 40.824 18.539 9.149 1.00 17.04 388 ASP A O 1
ATOM 1592 N N . PHE A 1 210 ? 39.293 20.172 9.137 1.00 15.50 389 PHE A N 1
ATOM 1593 C CA . PHE A 1 210 ? 38.707 19.772 10.410 1.00 14.51 389 PHE A CA 1
ATOM 1594 C C . PHE A 1 210 ? 37.274 20.205 10.384 1.00 17.47 389 PHE A C 1
ATOM 1595 O O . PHE A 1 210 ? 36.993 21.381 10.116 1.00 14.55 389 PHE A O 1
ATOM 1603 N N . GLU A 1 211 ? 36.367 19.263 10.618 1.00 14.07 390 GLU A N 1
ATOM 1604 C CA . GLU A 1 211 ? 34.938 19.575 10.572 1.00 14.46 390 GLU A CA 1
ATOM 1605 C C . GLU A 1 211 ? 34.146 18.580 11.384 1.00 17.88 390 GLU A C 1
ATOM 1606 O O . GLU A 1 211 ? 34.569 17.422 11.579 1.00 15.45 390 GLU A O 1
ATOM 1612 N N . ASP A 1 212 ? 32.987 19.051 11.903 1.00 13.36 391 ASP A N 1
ATOM 1613 C CA . ASP A 1 212 ? 32.107 18.213 12.739 1.00 12.71 391 ASP A CA 1
ATOM 1614 C C . ASP A 1 212 ? 32.862 17.618 13.959 1.00 16.46 391 ASP A C 1
ATOM 1615 O O . ASP A 1 212 ? 32.558 16.510 14.414 1.00 16.86 391 ASP A O 1
ATOM 1620 N N . GLY A 1 213 ? 33.792 18.394 14.508 1.00 12.16 392 GLY A N 1
ATOM 1621 C CA . GLY A 1 213 ? 34.519 18.037 15.708 1.00 11.16 392 GLY A CA 1
ATOM 1622 C C . GLY A 1 213 ? 35.686 17.080 15.550 1.00 17.77 392 GLY A C 1
ATOM 1623 O O . GLY A 1 213 ? 36.293 16.697 16.549 1.00 18.13 392 GLY A O 1
ATOM 1624 N N . LYS A 1 214 ? 36.067 16.745 14.317 1.00 16.50 393 LYS A N 1
ATOM 1625 C CA . LYS A 1 214 ? 37.199 15.838 14.141 1.00 17.30 393 LYS A CA 1
ATOM 1626 C C . LYS A 1 214 ? 37.976 16.164 12.865 1.00 20.89 393 LYS A C 1
ATOM 1627 O O . LYS A 1 214 ? 37.473 16.882 11.992 1.00 16.91 393 LYS A O 1
ATOM 1633 N N . GLU A 1 215 ? 39.199 15.613 12.741 1.00 20.76 394 GLU A N 1
ATOM 1634 C CA . GLU A 1 215 ? 40.008 15.781 11.519 1.00 23.18 394 GLU A CA 1
ATOM 1635 C C . GLU A 1 215 ? 39.217 15.311 10.322 1.00 27.56 394 GLU A C 1
ATOM 1636 O O . GLU A 1 215 ? 38.504 14.317 10.430 1.00 27.69 394 GLU A O 1
ATOM 1642 N N . ALA A 1 216 ? 39.269 16.040 9.202 1.00 24.31 395 ALA A N 1
ATOM 1643 C CA . ALA A 1 216 ? 38.525 15.591 8.039 1.00 24.71 395 ALA A CA 1
ATOM 1644 C C . ALA A 1 216 ? 39.267 14.415 7.410 1.00 29.80 395 ALA A C 1
ATOM 1645 O O . ALA A 1 216 ? 40.494 14.329 7.516 1.00 26.79 395 ALA A O 1
ATOM 1647 N N . ALA A 1 217 ? 38.540 13.491 6.787 1.00 30.71 396 ALA A N 1
ATOM 1648 C CA . ALA A 1 217 ? 39.212 12.384 6.100 1.00 32.10 396 ALA A CA 1
ATOM 1649 C C . ALA A 1 217 ? 39.977 12.973 4.893 1.00 37.65 396 ALA A C 1
ATOM 1650 O O . ALA A 1 217 ? 39.518 14.007 4.367 1.00 35.58 396 ALA A O 1
ATOM 1652 N N . PRO A 1 218 ? 41.160 12.431 4.475 1.00 36.52 397 PRO A N 1
ATOM 1653 C CA . PRO A 1 218 ? 41.855 13.020 3.307 1.00 36.28 397 PRO A CA 1
ATOM 1654 C C . PRO A 1 218 ? 40.888 13.166 2.125 1.00 40.52 397 PRO A C 1
ATOM 1655 O O . PRO A 1 218 ? 40.186 12.211 1.759 1.00 37.75 397 PRO A O 1
ATOM 1659 N N . ALA A 1 219 ? 40.754 14.414 1.642 1.00 39.23 398 ALA A N 1
ATOM 1660 C CA . ALA A 1 219 ? 39.858 14.817 0.548 1.00 39.56 398 ALA A CA 1
ATOM 1661 C C . ALA A 1 219 ? 40.402 16.079 -0.130 1.00 43.07 398 ALA A C 1
ATOM 1662 O O . ALA A 1 219 ? 41.239 16.772 0.453 1.00 41.91 398 ALA A O 1
ATOM 1664 N N . THR A 1 220 ? 39.939 16.372 -1.356 1.00 39.77 399 THR A N 1
ATOM 1665 C CA . THR A 1 220 ? 40.429 17.526 -2.120 1.00 39.80 399 THR A CA 1
ATOM 1666 C C . THR A 1 220 ? 39.462 18.743 -1.981 1.00 40.25 399 THR A C 1
ATOM 1667 O O . THR A 1 220 ? 39.183 19.428 -2.961 1.00 43.56 399 THR A O 1
ATOM 1671 N N . LYS A 1 221 ? 39.013 19.027 -0.759 1.00 31.43 400 LYS A N 1
ATOM 1672 C CA . LYS A 1 221 ? 38.123 20.153 -0.430 1.00 29.62 400 LYS A CA 1
ATOM 1673 C C . LYS A 1 221 ? 38.925 21.473 -0.350 1.00 26.61 400 LYS A C 1
ATOM 1674 O O . LYS A 1 221 ? 39.864 21.576 0.432 1.00 22.92 400 LYS A O 1
ATOM 1680 N N . LYS A 1 222 ? 38.571 22.467 -1.192 1.00 19.79 401 LYS A N 1
ATOM 1681 C CA . LYS A 1 222 ? 39.240 23.776 -1.200 1.00 17.47 401 LYS A CA 1
ATOM 1682 C C . LYS A 1 222 ? 38.225 24.895 -1.399 1.00 17.29 401 LYS A C 1
ATOM 1683 O O . LYS A 1 222 ? 37.045 24.633 -1.641 1.00 16.12 401 LYS A O 1
ATOM 1689 N N . PHE A 1 223 ? 38.700 26.134 -1.307 1.00 11.98 402 PHE A N 1
ATOM 1690 C CA . PHE A 1 223 ? 37.934 27.310 -1.698 1.00 11.54 402 PHE A CA 1
ATOM 1691 C C . PHE A 1 223 ? 38.589 27.832 -2.957 1.00 16.44 402 PHE A C 1
ATOM 1692 O O . PHE A 1 223 ? 39.780 27.614 -3.157 1.00 16.13 402 PHE A O 1
ATOM 1700 N N . CYS A 1 224 ? 37.834 28.541 -3.784 1.00 13.95 403 CYS A N 1
ATOM 1701 C CA . CYS A 1 224 ? 38.334 29.123 -5.018 1.00 14.92 403 CYS A CA 1
ATOM 1702 C C . CYS A 1 224 ? 37.842 30.560 -5.091 1.00 16.29 403 CYS A C 1
ATOM 1703 O O . CYS A 1 224 ? 36.670 30.810 -4.836 1.00 15.77 403 CYS A O 1
ATOM 1706 N N . LEU A 1 225 ? 38.708 31.479 -5.465 1.00 13.51 404 LEU A N 1
ATOM 1707 C CA . LEU A 1 225 ? 38.350 32.890 -5.714 1.00 13.15 404 LEU A CA 1
ATOM 1708 C C . LEU A 1 225 ? 38.262 33.070 -7.195 1.00 18.91 404 LEU A C 1
ATOM 1709 O O . LEU A 1 225 ? 39.205 32.730 -7.887 1.00 18.61 404 LEU A O 1
ATOM 1714 N N . LYS A 1 226 ? 37.145 33.599 -7.687 1.00 15.32 405 LYS A N 1
ATOM 1715 C CA . LYS A 1 226 ? 36.932 33.867 -9.095 1.00 13.55 405 LYS A CA 1
ATOM 1716 C C . LYS A 1 226 ? 36.959 35.362 -9.286 1.00 15.87 405 LYS A C 1
ATOM 1717 O O . LYS A 1 226 ? 36.099 36.039 -8.750 1.00 14.72 405 LYS A O 1
ATOM 1723 N N . GLU A 1 227 ? 37.923 35.878 -10.029 1.00 14.98 406 GLU A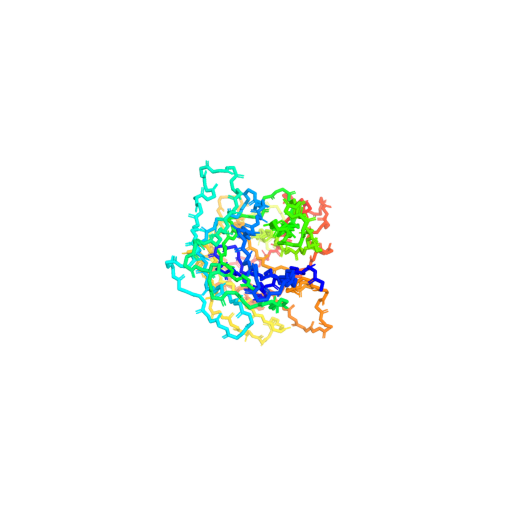 N 1
ATOM 1724 C CA . GLU A 1 227 ? 37.967 37.320 -10.292 1.00 15.51 406 GLU A CA 1
ATOM 1725 C C . GLU A 1 227 ? 37.003 37.612 -11.408 1.00 19.16 406 GLU A C 1
ATOM 1726 O O . GLU A 1 227 ? 37.173 37.098 -12.506 1.00 18.78 406 GLU A O 1
ATOM 1732 N N . THR A 1 228 ? 35.935 38.349 -11.107 1.00 16.13 407 THR A N 1
ATOM 1733 C CA . THR A 1 228 ? 34.871 38.596 -12.096 1.00 15.96 407 THR A CA 1
ATOM 1734 C C . THR A 1 228 ? 35.073 39.936 -12.808 1.00 21.54 407 THR A C 1
ATOM 1735 O O . THR A 1 228 ? 34.567 40.112 -13.921 1.00 19.98 407 THR A O 1
ATOM 1739 N N . LYS A 1 229 ? 35.811 40.868 -12.171 1.00 17.64 408 LYS A N 1
ATOM 1740 C CA . LYS A 1 229 ? 36.097 42.179 -12.762 1.00 17.26 408 LYS A CA 1
ATOM 1741 C C . LYS A 1 229 ? 37.474 42.626 -12.358 1.00 17.58 408 LYS A C 1
ATOM 1742 O O . LYS A 1 229 ? 37.815 42.584 -11.179 1.00 16.72 408 LYS A O 1
ATOM 1748 N N . ALA A 1 230 ? 38.289 43.013 -13.339 1.00 15.98 409 ALA A N 1
ATOM 1749 C CA . ALA A 1 230 ? 39.650 43.457 -13.030 1.00 15.73 409 ALA A CA 1
ATOM 1750 C C . ALA A 1 230 ? 39.644 44.954 -12.694 1.00 19.18 409 ALA A C 1
ATOM 1751 O O . ALA A 1 230 ? 38.688 45.647 -13.058 1.00 20.21 409 ALA A O 1
ATOM 1753 N N . PRO A 1 231 ? 40.655 45.475 -11.966 1.00 15.24 410 PRO A N 1
ATOM 1754 C CA . PRO A 1 231 ? 40.732 46.946 -11.760 1.00 15.58 410 PRO A CA 1
ATOM 1755 C C . PRO A 1 231 ? 40.741 47.685 -13.102 1.00 19.86 410 PRO A C 1
ATOM 1756 O O . PRO A 1 231 ? 41.199 47.121 -14.101 1.00 18.84 410 PRO A O 1
ATOM 1760 N N . ALA A 1 232 ? 40.242 48.925 -13.137 1.00 18.54 411 ALA A N 1
ATOM 1761 C CA . ALA A 1 232 ? 40.221 49.699 -14.376 1.00 19.08 411 ALA A CA 1
ATOM 1762 C C . ALA A 1 232 ? 41.650 49.823 -14.940 1.00 23.25 411 ALA A C 1
ATOM 1763 O O . ALA A 1 232 ? 42.588 50.094 -14.183 1.00 24.38 411 ALA A O 1
ATOM 1765 N N . GLY A 1 233 ? 41.809 49.529 -16.227 1.00 20.22 412 GLY A N 1
ATOM 1766 C CA . GLY A 1 233 ? 43.102 49.584 -16.896 1.00 20.63 412 GLY A CA 1
ATOM 1767 C C . GLY A 1 233 ? 43.850 48.277 -16.858 1.00 25.75 412 GLY A C 1
ATOM 1768 O O . GLY A 1 233 ? 44.982 48.187 -17.350 1.00 27.06 412 GLY A O 1
ATOM 1769 N N . TYR A 1 234 ? 43.232 47.246 -16.249 1.00 21.26 413 TYR A N 1
ATOM 1770 C CA . TYR A 1 234 ? 43.843 45.931 -16.176 1.00 20.08 413 TYR A CA 1
ATOM 1771 C C . TYR A 1 234 ? 42.991 44.928 -16.908 1.00 23.66 413 TYR A C 1
ATOM 1772 O O . TYR A 1 234 ? 41.767 45.066 -16.954 1.00 22.76 413 TYR A O 1
ATOM 1781 N N . ALA A 1 235 ? 43.647 43.955 -17.542 1.00 22.55 414 ALA A N 1
ATOM 1782 C CA . ALA A 1 235 ? 42.966 42.869 -18.238 1.00 23.30 414 ALA A CA 1
ATOM 1783 C C . ALA A 1 235 ? 42.531 41.841 -17.200 1.00 26.52 414 ALA A C 1
ATOM 1784 O O . ALA A 1 235 ? 43.203 41.697 -16.186 1.00 24.28 414 ALA A O 1
ATOM 1786 N N . LEU A 1 236 ? 41.438 41.132 -17.448 1.00 22.81 415 LEU A N 1
ATOM 1787 C CA . LEU A 1 236 ? 41.000 40.078 -16.532 1.00 22.59 415 LEU A CA 1
ATOM 1788 C C . LEU A 1 236 ? 41.993 38.909 -16.653 1.00 26.08 415 LEU A C 1
ATOM 1789 O O . LEU A 1 236 ? 42.212 38.454 -17.775 1.00 26.36 415 LEU A O 1
ATOM 1794 N N . PRO A 1 237 ? 42.680 38.459 -15.580 1.00 23.47 416 PRO A N 1
ATOM 1795 C CA . PRO A 1 237 ? 43.644 37.353 -15.750 1.00 23.26 416 PRO A CA 1
ATOM 1796 C C . PRO A 1 237 ? 43.016 36.086 -16.333 1.00 26.69 416 PRO A C 1
ATOM 1797 O O . PRO A 1 237 ? 41.803 35.885 -16.253 1.00 24.90 416 PRO A O 1
ATOM 1801 N N . ASP A 1 238 ? 43.850 35.272 -16.965 1.00 24.64 417 ASP A N 1
ATOM 1802 C CA . ASP A 1 238 ? 43.466 33.969 -17.494 1.00 26.44 417 ASP A CA 1
ATOM 1803 C C . ASP A 1 238 ? 44.569 33.004 -17.059 1.00 32.16 417 ASP A C 1
ATOM 1804 O O . ASP A 1 238 ? 45.697 33.121 -17.528 1.00 32.50 417 ASP A O 1
ATOM 1809 N N . PRO A 1 239 ? 44.331 32.161 -16.036 1.00 28.12 418 PRO A N 1
ATOM 1810 C CA . PRO A 1 239 ? 43.050 31.887 -15.358 1.00 27.35 418 PRO A CA 1
ATOM 1811 C C . PRO A 1 239 ? 42.622 32.989 -14.389 1.00 26.48 418 PRO A C 1
ATOM 1812 O O . PRO A 1 239 ? 43.466 33.707 -13.848 1.00 26.76 418 PRO A O 1
ATOM 1816 N N . ASN A 1 240 ? 41.307 33.130 -14.203 1.00 22.61 419 ASN A N 1
ATOM 1817 C CA . ASN A 1 240 ? 40.744 34.104 -13.267 1.00 20.96 419 ASN A CA 1
ATOM 1818 C C . ASN A 1 240 ? 40.243 33.377 -11.998 1.00 21.35 419 ASN A C 1
ATOM 1819 O O . ASN A 1 240 ? 39.590 33.991 -11.162 1.00 18.61 419 ASN A O 1
ATOM 1824 N N . VAL A 1 241 ? 40.629 32.102 -11.820 1.00 18.18 420 VAL A N 1
ATOM 1825 C CA . VAL A 1 241 ? 40.254 31.308 -10.642 1.00 17.80 420 VAL A CA 1
ATOM 1826 C C . VAL A 1 241 ? 41.528 30.939 -9.875 1.00 20.74 420 VAL A C 1
ATOM 1827 O O . VAL A 1 241 ? 42.476 30.402 -10.447 1.00 19.77 420 VAL A O 1
ATOM 1831 N N . THR A 1 242 ? 41.556 31.276 -8.600 1.00 17.03 421 THR A N 1
ATOM 1832 C CA . THR A 1 242 ? 42.670 31.005 -7.689 1.00 16.72 421 THR A CA 1
ATOM 1833 C C . THR A 1 242 ? 42.184 30.041 -6.617 1.00 19.26 421 THR A C 1
ATOM 1834 O O . THR A 1 242 ? 41.223 30.355 -5.925 1.00 18.37 421 THR A O 1
ATOM 1838 N N . GLU A 1 243 ? 42.852 28.898 -6.448 1.00 16.02 422 GLU A N 1
ATOM 1839 C CA . GLU A 1 243 ? 42.414 27.969 -5.409 1.00 15.95 422 GLU A CA 1
ATOM 1840 C C . GLU A 1 243 ? 43.144 28.295 -4.122 1.00 20.09 422 GLU A C 1
ATOM 1841 O O . GLU A 1 243 ? 44.283 28.747 -4.146 1.00 20.46 422 GLU A O 1
ATOM 1847 N N . ILE A 1 244 ? 42.479 28.080 -3.007 1.00 17.44 423 ILE A N 1
ATOM 1848 C CA . ILE A 1 244 ? 43.020 28.361 -1.680 1.00 18.07 423 ILE A CA 1
ATOM 1849 C C . ILE A 1 244 ? 43.016 27.082 -0.844 1.00 23.21 423 ILE A C 1
ATOM 1850 O O . ILE A 1 244 ? 41.948 26.488 -0.668 1.00 21.97 423 ILE A O 1
ATOM 1855 N N . GLU A 1 245 ? 44.172 26.722 -0.264 1.00 20.78 424 GLU A N 1
ATOM 1856 C CA . GLU A 1 245 ? 44.305 25.587 0.682 1.00 21.44 424 GLU A CA 1
ATOM 1857 C C . GLU A 1 245 ? 44.033 26.166 2.067 1.00 20.18 424 GLU A C 1
ATOM 1858 O O . GLU A 1 245 ? 44.942 26.689 2.724 1.00 19.79 424 GLU A O 1
ATOM 1864 N N . PHE A 1 246 ? 42.764 26.185 2.455 1.00 14.59 425 PHE A N 1
ATOM 1865 C CA . PHE A 1 246 ? 42.317 26.864 3.672 1.00 13.17 425 PHE A CA 1
ATOM 1866 C C . PHE A 1 246 ? 42.286 25.936 4.897 1.00 14.52 425 PHE A C 1
ATOM 1867 O O . PHE A 1 246 ? 41.259 25.704 5.518 1.00 13.96 425 PHE A O 1
ATOM 1875 N N . THR A 1 247 ? 43.470 25.492 5.296 1.00 13.12 426 THR A N 1
ATOM 1876 C CA . THR A 1 247 ? 43.664 24.594 6.439 1.00 12.52 426 THR A CA 1
ATOM 1877 C C . THR A 1 247 ? 44.151 25.362 7.663 1.00 13.97 426 THR A C 1
ATOM 1878 O O . THR A 1 247 ? 44.740 26.437 7.534 1.00 14.33 426 THR A O 1
ATOM 1882 N N . ARG A 1 248 ? 43.914 24.806 8.847 1.00 12.57 427 ARG A N 1
ATOM 1883 C CA . ARG A 1 248 ? 44.415 25.383 10.100 1.00 12.22 427 ARG A CA 1
ATOM 1884 C C . ARG A 1 248 ? 45.915 25.735 10.020 1.00 17.21 427 ARG A C 1
ATOM 1885 O O . ARG A 1 248 ? 46.316 26.842 10.409 1.00 15.56 427 ARG A O 1
AT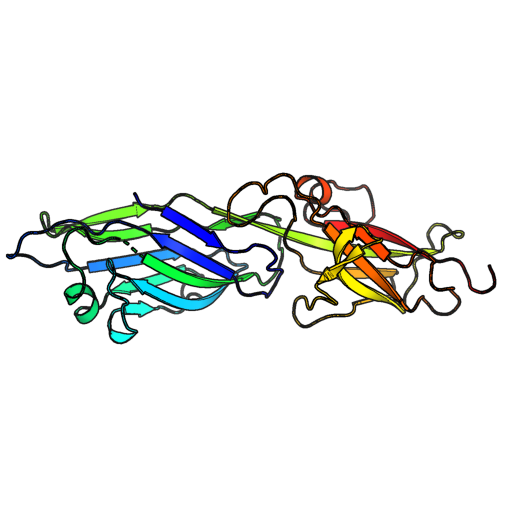OM 1893 N N . ALA A 1 249 ? 46.744 24.789 9.532 1.00 16.43 428 ALA A N 1
ATOM 1894 C CA . ALA A 1 249 ? 48.199 24.967 9.434 1.00 16.44 428 ALA A CA 1
ATOM 1895 C C . ALA A 1 249 ? 48.564 26.094 8.466 1.00 16.94 428 ALA A C 1
ATOM 1896 O O . ALA A 1 249 ? 49.424 26.933 8.814 1.00 15.50 428 ALA A O 1
ATOM 1898 N N . LYS A 1 250 ? 47.893 26.167 7.299 1.00 11.90 429 LYS A N 1
ATOM 1899 C CA . LYS A 1 250 ? 48.175 27.249 6.334 1.00 12.90 429 LYS A CA 1
ATOM 1900 C C . LYS A 1 250 ? 47.763 28.629 6.874 1.00 15.06 429 LYS A C 1
ATOM 1901 O O . LYS A 1 250 ? 48.496 29.597 6.719 1.00 16.65 429 LYS A O 1
ATOM 1907 N N . ILE A 1 251 ? 46.639 28.696 7.553 1.00 12.04 430 ILE A N 1
ATOM 1908 C CA . ILE A 1 251 ? 46.122 29.960 8.122 1.00 11.63 430 ILE A CA 1
ATOM 1909 C C . ILE A 1 251 ? 47.048 30.451 9.234 1.00 13.87 430 ILE A C 1
ATOM 1910 O O . ILE A 1 251 ? 47.346 31.644 9.311 1.00 13.97 430 ILE A O 1
ATOM 1915 N N . SER A 1 252 ? 47.513 29.509 10.068 1.00 11.94 431 SER A N 1
ATOM 1916 C CA . SER A 1 252 ? 48.378 29.764 11.235 1.00 11.85 431 SER A CA 1
ATOM 1917 C C . SER A 1 252 ? 49.716 30.411 10.846 1.00 16.85 431 SER A C 1
ATOM 1918 O O . SER A 1 252 ? 50.282 31.125 11.672 1.00 17.51 431 SER A O 1
ATOM 1921 N N . GLU A 1 253 ? 50.233 30.145 9.627 1.00 14.49 432 GLU A N 1
ATOM 1922 C CA . GLU A 1 253 ? 51.495 30.785 9.185 1.00 15.41 432 GLU A CA 1
ATOM 1923 C C . GLU A 1 253 ? 51.398 32.294 9.324 1.00 19.51 432 GLU A C 1
ATOM 1924 O O . GLU A 1 253 ? 50.313 32.851 9.176 1.00 16.31 432 GLU A O 1
ATOM 1930 N N . LYS A 1 254 ? 52.503 32.965 9.647 1.00 16.30 433 LYS A N 1
ATOM 1931 C CA . LYS A 1 254 ? 52.391 34.398 9.807 1.00 16.92 433 LYS A CA 1
ATOM 1932 C C . LYS A 1 254 ? 53.615 35.146 9.327 1.00 22.56 433 LYS A C 1
ATOM 1933 O O . LYS A 1 254 ? 54.685 34.556 9.130 1.00 20.01 433 LYS A O 1
ATOM 1939 N N . ASP A 1 255 ? 53.418 36.462 9.115 1.00 21.58 434 ASP A N 1
ATOM 1940 C CA . ASP A 1 255 ? 54.440 37.437 8.708 1.00 23.28 434 ASP A CA 1
ATOM 1941 C C . ASP A 1 255 ? 55.067 37.135 7.345 1.00 26.06 434 ASP A C 1
ATOM 1942 O O . ASP A 1 255 ? 56.221 37.507 7.097 1.00 26.58 434 ASP A O 1
ATOM 1947 N N . LYS A 1 256 ? 54.292 36.521 6.442 1.00 21.93 435 LYS A N 1
ATOM 1948 C CA . LYS A 1 256 ? 54.731 36.212 5.073 1.00 21.96 435 LYS A CA 1
ATOM 1949 C C . LYS A 1 256 ? 54.230 37.298 4.113 1.00 27.13 435 LYS A C 1
ATOM 1950 O O . LYS A 1 256 ? 54.751 37.425 3.018 1.00 27.96 435 LYS A O 1
ATOM 1956 N N . PHE A 1 257 ? 53.212 38.058 4.534 1.00 23.55 436 PHE A N 1
ATOM 1957 C CA . PHE A 1 257 ? 52.580 39.173 3.809 1.00 23.08 436 PHE A CA 1
ATOM 1958 C C . PHE A 1 257 ? 52.090 40.199 4.802 1.00 26.09 436 PHE A C 1
ATOM 1959 O O . PHE A 1 257 ? 51.844 39.841 5.943 1.00 24.52 436 PHE A O 1
ATOM 1967 N N . GLU A 1 258 ? 51.858 41.447 4.382 1.00 23.29 437 GLU A N 1
ATOM 1968 C CA . GLU A 1 258 ? 51.271 42.419 5.307 1.00 23.36 437 GLU A CA 1
ATOM 1969 C C . GLU A 1 258 ? 49.873 41.923 5.736 1.00 26.60 437 GLU A C 1
ATOM 1970 O O . GLU A 1 258 ? 49.124 41.454 4.896 1.00 26.26 437 GLU A O 1
ATOM 1976 N N . GLY A 1 259 ? 49.568 41.982 7.027 1.00 24.92 438 GLY A N 1
ATOM 1977 C CA . GLY A 1 259 ? 48.288 41.519 7.568 1.00 25.27 438 GLY A CA 1
ATOM 1978 C C . GLY A 1 259 ? 48.204 40.015 7.760 1.00 27.57 438 GLY A C 1
ATOM 1979 O O . GLY A 1 259 ? 47.150 39.489 8.118 1.00 26.86 438 GLY A O 1
ATOM 1980 N N . ASP A 1 260 ? 49.330 39.309 7.584 1.00 22.52 439 ASP A N 1
ATOM 1981 C CA . ASP A 1 260 ? 49.370 37.867 7.722 1.00 21.06 439 ASP A CA 1
ATOM 1982 C C . ASP A 1 260 ? 49.524 37.459 9.183 1.00 24.86 439 ASP A C 1
ATOM 1983 O O . ASP A 1 260 ? 50.646 37.246 9.660 1.00 26.26 439 ASP A O 1
ATOM 1988 N N . ASP A 1 261 ? 48.417 37.357 9.893 1.00 17.01 440 ASP A N 1
ATOM 1989 C CA . ASP A 1 261 ? 48.488 36.927 11.270 1.00 16.15 440 ASP A CA 1
ATOM 1990 C C . ASP A 1 261 ? 48.080 35.451 11.335 1.00 16.31 440 ASP A C 1
ATOM 1991 O O . ASP A 1 261 ? 47.868 34.816 10.292 1.00 15.21 440 ASP A O 1
ATOM 1996 N N . GLU A 1 262 ? 48.007 34.892 12.537 1.00 12.73 441 GLU A N 1
ATOM 1997 C CA . GLU A 1 262 ? 47.732 33.474 12.702 1.00 13.09 441 GLU A CA 1
ATOM 1998 C C . GLU A 1 262 ? 46.244 33.089 12.475 1.00 17.01 441 GLU A C 1
ATOM 1999 O O . GLU A 1 262 ? 45.946 31.904 12.512 1.00 15.35 441 GLU A O 1
ATOM 2005 N N . VAL A 1 263 ? 45.317 34.070 12.237 1.00 14.39 442 VAL A N 1
ATOM 2006 C CA . VAL A 1 263 ? 43.890 33.738 12.018 1.00 14.08 442 VAL A CA 1
ATOM 2007 C C . VAL A 1 263 ? 43.468 34.097 10.570 1.00 16.68 442 VAL A C 1
ATOM 2008 O O . VAL A 1 263 ? 42.289 33.957 10.209 1.00 16.21 442 VAL A O 1
ATOM 2012 N N . THR A 1 264 ? 44.422 34.591 9.772 1.00 12.15 443 THR A N 1
ATOM 2013 C CA . THR A 1 264 ? 44.188 35.062 8.403 1.00 12.50 443 THR A CA 1
ATOM 2014 C C . THR A 1 264 ? 45.120 34.397 7.408 1.00 16.60 443 THR A C 1
ATOM 2015 O O . THR A 1 264 ? 46.325 34.321 7.621 1.00 16.13 443 THR A O 1
ATOM 2019 N N . LEU A 1 265 ? 44.553 33.985 6.298 1.00 13.91 444 LEU A N 1
ATOM 2020 C CA . LEU A 1 265 ? 45.307 33.507 5.166 1.00 14.22 444 LEU A CA 1
ATOM 2021 C C . LEU A 1 265 ? 45.292 34.657 4.191 1.00 18.22 444 LEU A C 1
ATOM 2022 O O . LEU A 1 265 ? 44.225 35.205 3.941 1.00 16.95 444 LEU A O 1
ATOM 2027 N N . VAL A 1 266 ? 46.456 35.042 3.671 1.00 14.90 445 VAL A N 1
ATOM 2028 C CA . VAL A 1 266 ? 46.582 36.142 2.716 1.00 14.96 445 VAL A CA 1
ATOM 2029 C C . VAL A 1 266 ? 46.873 35.547 1.343 1.00 19.55 445 VAL A C 1
ATOM 2030 O O . VAL A 1 266 ? 47.820 34.776 1.175 1.00 18.76 445 VAL A O 1
ATOM 2034 N N . SER A 1 267 ? 46.047 35.903 0.377 1.00 16.95 446 SER A N 1
ATOM 2035 C CA . SER A 1 267 ? 46.163 35.473 -1.016 1.00 18.35 446 SER A CA 1
ATOM 2036 C C . SER A 1 267 ? 46.519 36.674 -1.895 1.00 20.70 446 SER A C 1
ATOM 2037 O O . SER A 1 267 ? 45.699 37.583 -1.985 1.00 17.93 446 SER A O 1
ATOM 2040 N N . GLU A 1 268 ? 47.714 36.685 -2.540 1.00 17.92 447 GLU A N 1
ATOM 2041 C CA . GLU A 1 268 ? 48.120 37.779 -3.457 1.00 17.45 447 GLU A CA 1
ATOM 2042 C C . GLU A 1 268 ? 47.778 37.383 -4.848 1.00 20.26 447 GLU A C 1
ATOM 2043 O O . GLU A 1 268 ? 48.162 36.294 -5.266 1.00 18.67 447 GLU A O 1
ATOM 2049 N N . ILE A 1 269 ? 46.981 38.206 -5.547 1.00 17.38 448 ILE A N 1
ATOM 2050 C CA . ILE A 1 269 ? 46.497 37.883 -6.894 1.00 17.82 448 ILE A CA 1
ATOM 2051 C C . ILE A 1 269 ? 46.989 38.978 -7.822 1.00 20.85 448 ILE A C 1
ATOM 2052 O O . ILE A 1 269 ? 46.826 40.166 -7.516 1.00 18.05 448 ILE A O 1
ATOM 2057 N N . LYS A 1 270 ? 47.626 38.572 -8.934 1.00 18.53 449 LYS A N 1
ATOM 2058 C CA . LYS A 1 270 ? 48.248 39.528 -9.852 1.00 19.52 449 LYS A CA 1
ATOM 2059 C C . LYS A 1 270 ? 47.341 39.848 -11.047 1.00 22.03 449 LYS A C 1
ATOM 2060 O O . LYS A 1 270 ? 46.491 39.047 -11.431 1.00 20.24 449 LYS A O 1
ATOM 2066 N N . ASN A 1 271 ? 47.492 41.065 -11.573 1.00 19.23 450 ASN A N 1
ATOM 2067 C CA . ASN A 1 271 ? 46.765 41.585 -12.743 1.00 19.32 450 ASN A CA 1
ATOM 2068 C C . ASN A 1 271 ? 47.754 42.258 -13.653 1.00 25.49 450 ASN A C 1
ATOM 2069 O O . ASN A 1 271 ? 48.599 43.001 -13.163 1.00 22.70 450 ASN A O 1
ATOM 2073 N N . ILE A 1 272 ? 47.631 42.036 -14.973 1.00 25.61 451 ILE A N 1
ATOM 2074 C CA . ILE A 1 272 ? 48.503 42.652 -15.985 1.00 27.20 451 ILE A CA 1
ATOM 2075 C C . ILE A 1 272 ? 47.768 43.862 -16.593 1.00 30.76 451 ILE A C 1
ATOM 2076 O O . ILE A 1 272 ? 46.593 43.738 -16.924 1.00 28.71 451 ILE A O 1
ATOM 2081 N N . LYS A 1 273 ? 48.449 45.024 -16.722 1.00 31.73 452 LYS A N 1
ATOM 2082 C CA . LYS A 1 273 ? 47.894 46.250 -17.331 1.00 33.95 452 LYS A CA 1
ATOM 2083 C C . LYS A 1 273 ? 47.285 45.967 -18.724 1.00 41.79 452 LYS A C 1
ATOM 2084 O O . LYS A 1 273 ? 47.902 45.250 -19.511 1.00 41.66 452 LYS A O 1
ATOM 2090 N N . GLN A 1 274 ? 46.064 46.481 -19.001 1.00 41.68 453 GLN A N 1
ATOM 2091 C CA . GLN A 1 274 ? 45.361 46.304 -20.284 1.00 43.18 453 GLN A CA 1
ATOM 2092 C C . GLN A 1 274 ? 46.257 46.803 -21.419 1.00 50.95 453 GLN A C 1
ATOM 2093 O O . GLN A 1 274 ? 46.868 47.866 -21.286 1.00 49.43 453 GLN A O 1
ATOM 2099 N N . GLY A 1 275 ? 46.386 45.987 -22.468 1.00 51.16 454 GLY A N 1
ATOM 2100 C CA . GLY A 1 275 ? 47.255 46.259 -23.609 1.00 52.62 454 GLY A CA 1
ATOM 2101 C C . GLY A 1 275 ? 48.704 45.884 -23.336 1.00 60.01 454 GLY A C 1
ATOM 2102 O O . GLY A 1 275 ? 49.602 46.328 -24.059 1.00 60.04 454 GLY A O 1
ATOM 2103 N N . THR A 1 276 ? 48.920 45.054 -22.272 1.00 58.16 455 THR A N 1
ATOM 2104 C CA . THR A 1 276 ? 50.142 44.468 -21.684 1.00 63.52 455 THR A CA 1
ATOM 2105 C C . THR A 1 276 ? 51.215 45.534 -21.283 1.00 80.69 455 THR A C 1
ATOM 2106 O O . THR A 1 276 ? 52.046 45.223 -20.402 1.00 81.93 455 THR A O 1
#

Nearest PDB structures (foldseek):
  4hsq-assembly1_A  TM=1.004E+00  e=1.909E-57  Corynebacterium diphtheriae NCTC 13129
  4hss-assembly1_A  TM=9.901E-01  e=3.038E-52  Corynebacterium diphtheriae NCTC 13129
  4hss-assembly2_B  TM=9.864E-01  e=8.252E-50  Corynebacterium diphtheriae NCTC 13129
  3qdh-assembly1_A  TM=7.564E-01  e=6.973E-18  Actinomyces naeslundii
  2x9y-assembly1_A  TM=5.627E-01  e=5.221E-10  Streptococcus pneumoniae TIGR4

InterPro domains:
  IPR013783 Immunoglobulin-like fold [G3DSA:2.60.40.10] (42-180)
  IPR013783 Immunoglobulin-like fold [G3DSA:2.60.40.10] (328-455)
  IPR026466 Fimbrial isopeptide formation D2 domain [TIGR04226] (182-306)
  IPR041033 SpaA-like, prealbumin fold domain subgroup 1 [PF17802] (71-161)
  IPR041033 SpaA-like, prealbumin fold domain subgroup 1 [PF17802] (327-429)
  IPR046473 Sgo0707-like, N2 domain [PF20623] (192-308)
  IPR048052 Fimbrial subunit type 1-like [NF033902] (1-486)

Solvent-accessible surface area: 13462 Å² total

B-factor: mean 26.52, std 14.65, range [8.98, 112.11]

CATH classification: 2.60.40.740 (+1 more: 2.60.40.10)

Foldseek 3Di:
DWAKWWFCPFAAFQRKTKMKIKDWDAFDDPVWFFPWKKKKKQFDPQKQWDWWPFDDFAPRTDDPLQWDWDHCVVVNNMIMIIGDPVNRVPHHGGTMITMTMIGRNFCPDFQKGKIKMWMWGQRGVVRDIDIDIHDMFIWGKFKEKEWEAAPPDPPHTFWFWKKFKFKALDLVGTDDDSDQQPNDGMDTQHPRNMDMRRITTADQQGRRGGDDDGSIWMKIAGPGGGPQWDQDVVRIDTGNRHQVQLCDADPDVVRHHRYHYHYDHTYGVVD

Organism: Corynebacterium diphtheriae (strain ATCC 700971 / NCTC 13129 / Biotype gravis) (NCBI:txid257309)